Protein AF-A0A183F623-F1 (afdb_monomer)

Foldseek 3Di:
DLVLLQVLLVCLQPPCLVVVCVPDNLVRLLCCLQPVLLVVLLVVVVVDDDPVVNLVVLSVSSSSSSNSLNSNLNLWDDAQAQRLVQLVVQLVVQLVVQVVVCVPPPCSSLCRSLVRSLVVLVVVCVVVVSDDPLRNVLSVQLSVQLSVLVVVVVVDVDDPSNSVSSSNSSNSSSVSVSSVPPTDSDHPVVVVVVVD

Sequence (196 aa):
MVFFANIGILIGIYLLGPIISVFVGRFGAALLAFFGVPFYAYYKVKGGGNDKAIRMELLAYSVLQGVLTGFVIDSIYLSYIPYAIVTPAIIAVSFASVNKAAGGNRKTLLGGTIGAAVGVNFVLGLLTGSLSFVYLLLTITYAGIAFVVMQVMIKNKGKSNIYQNALSCSMIAAKGMFFLMFGSYTPDDQQQEKQK

Secondary structure (DSSP, 8-state):
-HHHHHHHHHHHHHTSHHHHHHHS-HHHHHHIIIIIHHHHHHHHHHH---HHHHHHHHHHHHHHHHHHHHHHHTT-B--S---TTHHHHHHHHHHHHHHHHHTT-HHHHHHHHHHHHHHHHHHHHHHTT---HHHHHHHHHHHHHHHHHHHHHHH----HHHHHHHHHHHHHHHHHHHHHHH-BSS-HHHHHHTT-

InterPro domains:
  IPR008574 Interactor of ZYG-11, nematodes [PF05884] (4-184)

Organism: Heligmosomoides polygyrus (NCBI:txid6339)

Radius of gyration: 17.83 Å; Cα contacts (8 Å, |Δi|>4): 252; chains: 1; bounding box: 36×42×49 Å

Solvent-accessible surface area (backbone atoms only — not comparable to full-atom values): 10249 Å² total; per-residue (Å²): 79,49,59,45,16,53,54,16,20,53,44,9,45,76,70,40,39,78,63,46,54,76,80,41,50,56,70,56,30,42,50,35,30,60,44,48,48,50,53,52,52,49,52,54,64,70,72,58,77,59,66,69,59,52,53,54,51,49,38,52,50,26,22,51,31,14,22,31,39,14,42,55,42,55,72,42,41,59,82,48,66,69,63,78,50,52,47,62,50,41,28,61,62,39,39,66,61,35,47,65,75,26,73,82,40,63,66,51,32,51,51,49,20,44,47,48,22,50,50,52,52,51,51,52,23,60,76,66,73,35,73,41,73,66,18,52,54,50,44,51,47,48,42,49,50,48,50,53,40,51,52,50,49,72,74,38,94,64,67,65,68,59,48,53,47,53,44,28,45,50,48,52,35,50,52,46,49,47,38,74,74,72,30,36,81,60,60,70,75,65,55,59,64,77,74,110

Mean predicted aligned error: 5.69 Å

Structure (mmCIF, N/CA/C/O backbone):
data_AF-A0A183F623-F1
#
_entry.id   AF-A0A183F623-F1
#
loop_
_atom_site.group_PDB
_atom_site.id
_atom_site.type_symbol
_atom_site.label_atom_id
_atom_site.label_alt_id
_atom_site.label_comp_id
_atom_site.label_asym_id
_atom_site.label_entity_id
_atom_site.label_seq_id
_atom_site.pdbx_PDB_ins_code
_atom_site.Cartn_x
_atom_site.Cartn_y
_atom_site.Cartn_z
_atom_site.occupancy
_atom_site.B_iso_or_equiv
_atom_site.auth_seq_id
_atom_site.auth_comp_id
_atom_site.auth_asym_id
_atom_site.auth_atom_id
_atom_site.pdbx_PDB_model_num
ATOM 1 N N . MET A 1 1 ? 2.389 -3.737 7.561 1.00 89.62 1 MET A N 1
ATOM 2 C CA . MET A 1 1 ? 2.053 -4.603 6.408 1.00 89.62 1 MET A CA 1
ATOM 3 C C . MET A 1 1 ? 2.387 -3.917 5.090 1.00 89.62 1 MET A C 1
ATOM 5 O O . MET A 1 1 ? 3.316 -4.376 4.451 1.00 89.62 1 MET A O 1
ATOM 9 N N . VAL A 1 2 ? 1.780 -2.772 4.734 1.00 92.12 2 VAL A N 1
ATOM 10 C CA . VAL A 1 2 ? 2.087 -2.059 3.465 1.00 92.12 2 VAL A CA 1
ATOM 11 C C . VAL A 1 2 ? 3.587 -1.796 3.264 1.00 92.12 2 VAL A C 1
ATOM 13 O O . VAL A 1 2 ? 4.117 -2.029 2.183 1.00 92.12 2 VAL A O 1
ATOM 16 N N . PHE A 1 3 ? 4.288 -1.366 4.318 1.00 92.69 3 PHE A N 1
ATOM 17 C CA . PHE A 1 3 ? 5.745 -1.197 4.302 1.00 92.69 3 PHE A CA 1
ATOM 18 C C . PHE A 1 3 ? 6.496 -2.484 3.931 1.00 92.69 3 PHE A C 1
ATOM 20 O O . PHE A 1 3 ? 7.252 -2.506 2.967 1.00 92.69 3 PHE A O 1
ATOM 27 N N . PHE A 1 4 ? 6.217 -3.577 4.639 1.00 93.00 4 PHE A N 1
ATOM 28 C CA . PHE A 1 4 ? 6.838 -4.881 4.405 1.00 93.00 4 PHE A CA 1
ATOM 29 C C . PHE A 1 4 ? 6.499 -5.463 3.033 1.00 93.00 4 PHE A C 1
ATOM 31 O O . PHE A 1 4 ? 7.351 -6.080 2.406 1.00 93.00 4 PHE A O 1
ATOM 38 N N . ALA A 1 5 ? 5.298 -5.205 2.520 1.00 94.12 5 ALA A N 1
ATOM 39 C CA . ALA A 1 5 ? 4.960 -5.566 1.154 1.00 94.12 5 ALA A CA 1
ATOM 40 C C . ALA A 1 5 ? 5.772 -4.776 0.117 1.00 94.12 5 ALA A C 1
ATOM 42 O O . ALA A 1 5 ? 6.169 -5.340 -0.894 1.00 94.12 5 ALA A O 1
ATOM 43 N N . ASN A 1 6 ? 6.094 -3.502 0.366 1.00 92.25 6 ASN A N 1
ATOM 44 C CA . ASN A 1 6 ? 6.990 -2.756 -0.525 1.00 92.25 6 ASN A CA 1
ATOM 45 C C . ASN A 1 6 ? 8.440 -3.259 -0.446 1.00 92.25 6 ASN A C 1
ATOM 47 O O . ASN A 1 6 ? 9.092 -3.321 -1.482 1.00 92.25 6 ASN A O 1
ATOM 51 N N . ILE A 1 7 ? 8.916 -3.696 0.727 1.00 92.81 7 ILE A N 1
ATOM 52 C CA . ILE A 1 7 ? 10.193 -4.429 0.827 1.00 92.81 7 ILE A CA 1
ATOM 53 C C . ILE A 1 7 ? 10.127 -5.714 -0.005 1.00 92.81 7 ILE A C 1
ATOM 55 O O . ILE A 1 7 ? 11.026 -5.984 -0.794 1.00 92.81 7 ILE A O 1
ATOM 59 N N . GLY A 1 8 ? 9.039 -6.477 0.125 1.00 92.69 8 GLY A N 1
ATOM 60 C CA . GLY A 1 8 ? 8.804 -7.677 -0.672 1.00 92.69 8 GLY A CA 1
ATOM 61 C C . GLY A 1 8 ? 8.870 -7.400 -2.173 1.00 92.69 8 GLY A C 1
ATOM 62 O O . GLY A 1 8 ? 9.537 -8.138 -2.883 1.00 92.69 8 GLY A O 1
ATOM 63 N N . ILE A 1 9 ? 8.262 -6.308 -2.651 1.00 92.25 9 ILE A N 1
ATOM 64 C CA . ILE A 1 9 ? 8.339 -5.897 -4.065 1.00 92.25 9 ILE A CA 1
ATOM 65 C C . ILE A 1 9 ? 9.791 -5.742 -4.514 1.00 92.25 9 ILE A C 1
ATOM 67 O O . ILE A 1 9 ? 10.157 -6.297 -5.544 1.00 92.25 9 ILE A O 1
ATOM 71 N N . LEU A 1 10 ? 10.628 -5.048 -3.739 1.00 91.31 10 LEU A N 1
ATOM 72 C CA . LEU A 1 10 ? 12.044 -4.874 -4.081 1.00 91.31 10 LEU A CA 1
ATOM 73 C C . LEU A 1 10 ? 12.773 -6.223 -4.168 1.00 91.31 10 LEU A C 1
ATOM 75 O O . LEU A 1 10 ? 13.520 -6.462 -5.111 1.00 91.31 10 LEU A O 1
ATOM 79 N N . ILE A 1 11 ? 12.508 -7.133 -3.229 1.00 91.06 11 ILE A N 1
ATOM 80 C CA . ILE A 1 11 ? 13.071 -8.492 -3.255 1.00 91.06 11 ILE A CA 1
ATOM 81 C C . ILE A 1 11 ? 12.582 -9.264 -4.494 1.00 91.06 11 ILE A C 1
ATOM 83 O O . ILE A 1 11 ? 13.366 -9.958 -5.140 1.00 91.06 11 ILE A O 1
ATOM 87 N N . GLY A 1 12 ? 11.302 -9.139 -4.846 1.00 87.56 12 GLY A N 1
ATOM 88 C CA . GLY A 1 12 ? 10.714 -9.783 -6.022 1.00 87.56 12 GLY A CA 1
ATOM 89 C C . GLY A 1 12 ? 11.336 -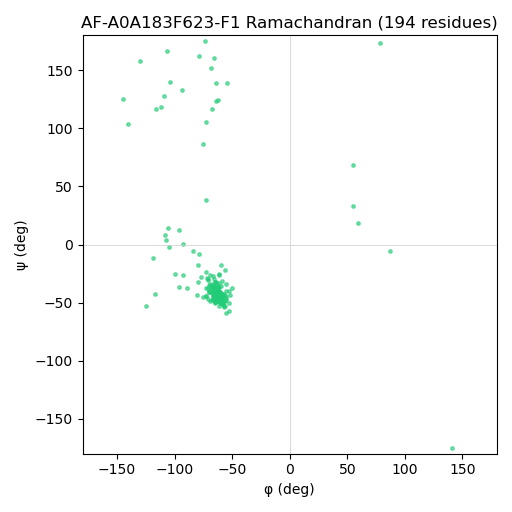9.315 -7.335 1.00 87.56 12 GLY A C 1
ATOM 90 O O . GLY A 1 12 ? 11.624 -10.148 -8.189 1.00 87.56 12 GLY A O 1
ATOM 91 N N . ILE A 1 13 ? 11.589 -8.010 -7.459 1.00 86.62 13 ILE A N 1
ATOM 92 C CA . ILE A 1 13 ? 12.205 -7.403 -8.647 1.00 86.62 13 ILE A CA 1
ATOM 93 C C . ILE A 1 13 ? 13.678 -7.821 -8.777 1.00 86.62 13 ILE A C 1
ATOM 95 O O . ILE A 1 13 ? 14.100 -8.238 -9.849 1.00 86.62 13 ILE A O 1
ATOM 99 N N . TYR A 1 14 ? 14.466 -7.720 -7.700 1.00 84.31 14 TYR A N 1
ATOM 100 C CA . TYR A 1 14 ? 15.931 -7.809 -7.804 1.00 84.31 14 TYR A CA 1
ATOM 101 C C . TYR A 1 14 ? 16.542 -9.168 -7.446 1.00 84.31 14 TYR A C 1
ATOM 103 O O . TYR A 1 14 ? 17.644 -9.464 -7.898 1.00 84.31 14 TYR A O 1
ATOM 111 N N . LEU A 1 15 ? 15.884 -9.983 -6.614 1.00 80.81 15 LEU A N 1
ATOM 112 C CA . LEU A 1 15 ? 16.502 -11.186 -6.032 1.00 80.81 15 LEU A CA 1
ATOM 113 C C . LEU A 1 15 ? 15.823 -12.486 -6.462 1.00 80.81 15 LEU A C 1
ATOM 115 O O . LEU A 1 15 ? 16.501 -13.471 -6.739 1.00 80.81 15 LEU A O 1
ATOM 119 N N . LEU A 1 16 ? 14.489 -12.515 -6.483 1.00 78.94 16 LEU A N 1
ATOM 120 C CA . LEU A 1 16 ? 13.738 -13.770 -6.600 1.00 78.94 16 LEU A CA 1
ATOM 121 C C . LEU A 1 16 ? 13.117 -14.019 -7.978 1.00 78.94 16 LEU A C 1
ATOM 123 O O . LEU A 1 16 ? 12.552 -15.092 -8.182 1.00 78.94 16 LEU A O 1
ATOM 127 N N . GLY A 1 17 ? 13.247 -13.093 -8.931 1.00 72.25 17 GLY A N 1
ATOM 128 C CA . GLY A 1 17 ? 12.649 -13.234 -10.262 1.00 72.25 17 GLY A CA 1
ATOM 129 C C . GLY A 1 17 ? 13.001 -14.546 -10.987 1.00 72.25 17 GLY A C 1
ATOM 130 O O . GLY A 1 17 ? 12.086 -15.269 -11.387 1.00 72.25 17 GLY A O 1
ATOM 131 N N . PRO A 1 18 ? 14.290 -14.934 -11.083 1.00 72.75 18 PRO A N 1
ATOM 132 C CA . PRO A 1 18 ? 14.697 -16.190 -11.722 1.00 72.75 18 PRO A CA 1
ATOM 133 C C . PRO A 1 18 ? 14.252 -17.454 -10.978 1.00 72.75 18 PRO A C 1
ATOM 135 O O . PRO A 1 18 ? 14.093 -18.501 -11.589 1.00 72.75 18 PRO A O 1
ATOM 138 N N . ILE A 1 19 ? 14.073 -17.381 -9.657 1.00 79.19 19 ILE A N 1
ATOM 139 C CA . ILE A 1 19 ? 13.676 -18.540 -8.846 1.00 79.19 19 ILE A CA 1
ATOM 140 C C . ILE A 1 19 ? 12.167 -18.753 -8.958 1.00 79.19 19 ILE A C 1
ATOM 142 O O . ILE A 1 19 ? 11.713 -19.878 -9.138 1.00 79.19 19 ILE A O 1
ATOM 146 N N . ILE A 1 20 ? 11.379 -17.679 -8.884 1.00 78.44 20 ILE A N 1
ATOM 147 C CA . ILE A 1 20 ? 9.915 -17.756 -8.948 1.00 78.44 20 ILE A CA 1
ATOM 148 C C . ILE A 1 20 ? 9.455 -18.218 -10.332 1.00 78.44 20 ILE A C 1
ATOM 150 O O . ILE A 1 20 ? 8.525 -19.021 -10.414 1.00 78.44 20 ILE A O 1
ATOM 154 N N . SER A 1 21 ? 10.127 -17.778 -11.401 1.00 78.94 21 SER A N 1
ATOM 155 C CA . SER A 1 21 ? 9.771 -18.134 -12.780 1.00 78.94 21 SER A CA 1
ATOM 156 C C . SER A 1 21 ? 9.846 -19.636 -13.076 1.00 78.94 21 SER A C 1
ATOM 158 O O . SER A 1 21 ? 9.114 -20.110 -13.942 1.00 78.94 21 SER A O 1
ATOM 160 N N . VAL A 1 22 ? 10.668 -20.390 -12.336 1.00 80.88 22 VAL A N 1
ATOM 161 C CA . VAL A 1 22 ? 10.769 -21.857 -12.448 1.00 80.88 22 VAL A CA 1
ATOM 162 C C . VAL A 1 22 ? 9.510 -22.554 -11.928 1.00 80.88 22 VAL A C 1
ATOM 164 O O . VAL A 1 22 ? 9.113 -23.588 -12.458 1.00 80.88 22 VAL A O 1
ATOM 167 N N . PHE A 1 23 ? 8.869 -21.997 -10.900 1.00 82.25 23 PHE A N 1
ATOM 168 C CA . PHE A 1 23 ? 7.706 -22.613 -10.256 1.00 82.25 23 PHE A CA 1
ATOM 169 C C . PHE A 1 23 ? 6.379 -22.074 -10.786 1.00 82.25 23 PHE A C 1
ATOM 171 O O . PHE A 1 23 ? 5.402 -22.817 -10.872 1.00 82.25 23 PHE A O 1
ATOM 178 N N . VAL A 1 24 ? 6.314 -20.776 -11.097 1.00 84.94 24 VAL A N 1
ATOM 179 C CA . VAL A 1 24 ? 5.073 -20.091 -11.467 1.00 84.94 24 VAL A CA 1
ATOM 180 C C . VAL A 1 24 ? 5.357 -19.026 -12.528 1.00 84.94 24 VAL A C 1
ATOM 182 O O . VAL A 1 24 ? 6.153 -18.114 -12.325 1.00 84.94 24 VAL A O 1
ATOM 185 N N . GLY A 1 25 ? 4.647 -19.092 -13.658 1.00 86.75 25 GLY A N 1
ATOM 186 C CA . GLY A 1 25 ? 4.696 -18.035 -14.672 1.00 86.75 25 GLY A CA 1
ATOM 187 C C . GLY A 1 25 ? 4.108 -16.708 -14.167 1.00 86.75 25 GLY A C 1
ATOM 188 O O . GLY A 1 25 ? 3.306 -16.685 -13.233 1.00 86.75 25 GLY A O 1
ATOM 189 N N . ARG A 1 26 ? 4.440 -15.585 -14.819 1.00 86.44 26 ARG A N 1
ATOM 190 C CA . ARG A 1 26 ? 4.002 -14.233 -14.399 1.00 86.44 26 ARG A CA 1
ATOM 191 C C . ARG A 1 26 ? 2.488 -14.103 -14.209 1.00 86.44 26 ARG A C 1
ATOM 193 O O . ARG A 1 26 ? 2.041 -13.504 -13.237 1.00 86.44 26 ARG A O 1
ATOM 200 N N . PHE A 1 27 ? 1.694 -14.716 -15.088 1.00 87.69 27 PHE A N 1
ATOM 201 C CA . PHE A 1 27 ? 0.235 -14.726 -14.956 1.00 87.69 27 PHE A CA 1
ATOM 202 C C . PHE A 1 27 ? -0.233 -15.446 -13.679 1.00 87.69 27 PHE A C 1
ATOM 204 O O . PHE A 1 27 ? -1.056 -14.919 -12.933 1.00 87.69 27 PHE A O 1
ATOM 211 N N . GLY A 1 28 ? 0.342 -16.614 -13.375 1.00 89.44 28 GLY A N 1
ATOM 212 C CA . GLY A 1 28 ? 0.046 -17.344 -12.141 1.00 89.44 28 GLY A CA 1
ATOM 213 C C . GLY A 1 28 ? 0.476 -16.566 -10.896 1.00 89.44 28 GLY A C 1
ATOM 214 O O . GLY A 1 28 ? -0.276 -16.486 -9.926 1.00 89.44 28 GLY A O 1
ATOM 215 N N . ALA A 1 29 ? 1.643 -15.919 -10.943 1.00 91.19 29 ALA A N 1
ATOM 216 C CA . ALA A 1 29 ? 2.123 -15.071 -9.859 1.00 91.19 29 ALA A CA 1
ATOM 217 C C . ALA A 1 29 ? 1.200 -13.866 -9.624 1.00 91.19 29 ALA A C 1
ATOM 219 O O . ALA A 1 29 ? 0.930 -13.536 -8.471 1.00 91.19 29 ALA A O 1
ATOM 220 N N . ALA A 1 30 ? 0.648 -13.263 -10.682 1.00 92.12 30 ALA A N 1
ATOM 221 C CA . ALA A 1 30 ? -0.332 -12.183 -10.572 1.00 92.12 30 ALA A CA 1
ATOM 222 C C . ALA A 1 30 ? -1.632 -12.652 -9.901 1.00 92.12 30 ALA A C 1
ATOM 224 O O . ALA A 1 30 ? -2.115 -12.000 -8.973 1.00 92.12 30 ALA A O 1
ATOM 225 N N . LEU A 1 31 ? -2.167 -13.815 -10.294 1.00 93.06 31 LEU A N 1
ATOM 226 C CA . LEU A 1 31 ? -3.352 -14.389 -9.644 1.00 93.06 31 LEU A CA 1
ATOM 227 C C . LEU A 1 31 ? -3.100 -14.691 -8.162 1.00 93.06 31 LEU A C 1
ATOM 229 O O . LEU A 1 31 ? -3.935 -14.381 -7.308 1.00 93.06 31 LEU A O 1
ATOM 233 N N . LEU A 1 32 ? -1.934 -15.250 -7.833 1.00 93.62 32 LEU A N 1
ATOM 234 C CA . LEU A 1 32 ? -1.548 -15.500 -6.446 1.00 93.62 32 LEU A CA 1
ATOM 235 C C . LEU A 1 32 ? -1.366 -14.194 -5.661 1.00 93.62 32 LEU A C 1
ATOM 237 O O . LEU A 1 32 ? -1.845 -14.100 -4.534 1.00 93.62 32 LEU A O 1
ATOM 241 N N . ALA A 1 33 ? -0.734 -13.175 -6.239 1.00 93.38 33 ALA A N 1
ATOM 242 C CA . ALA A 1 33 ? -0.493 -11.896 -5.576 1.00 93.38 33 ALA A CA 1
ATOM 243 C C . ALA A 1 33 ? -1.786 -11.110 -5.314 1.00 93.38 33 ALA A C 1
ATOM 245 O O . ALA A 1 33 ? -1.937 -10.495 -4.256 1.00 93.38 33 ALA A O 1
ATOM 246 N N . PHE A 1 34 ? -2.720 -11.102 -6.267 1.00 93.44 34 PHE A N 1
ATOM 247 C CA . PHE A 1 34 ? -3.916 -10.258 -6.189 1.00 93.44 34 PHE A CA 1
ATOM 248 C C . PHE A 1 34 ? -5.111 -10.962 -5.553 1.00 93.44 34 PHE A C 1
ATOM 250 O O . PH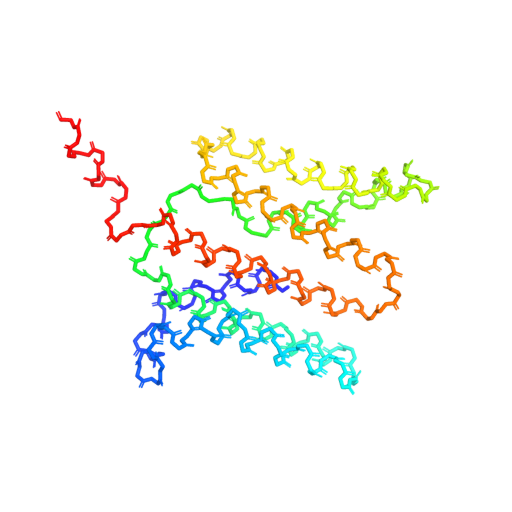E A 1 34 ? -5.947 -10.296 -4.944 1.00 93.44 34 PHE A O 1
ATOM 257 N N . PHE A 1 35 ? -5.169 -12.294 -5.626 1.00 93.88 35 PHE A N 1
ATOM 258 C CA . PHE A 1 35 ? -6.278 -13.072 -5.076 1.00 93.88 35 PHE A CA 1
ATOM 259 C C . PHE A 1 35 ? -5.801 -14.136 -4.088 1.00 93.88 35 PHE A C 1
ATOM 261 O O . PHE A 1 35 ? -6.260 -14.142 -2.947 1.00 93.88 35 PHE A O 1
ATOM 268 N N . GLY A 1 36 ? -4.851 -14.992 -4.471 1.00 93.31 36 GLY A N 1
ATOM 269 C CA . GLY A 1 36 ? -4.432 -16.140 -3.654 1.00 93.31 36 GLY A CA 1
ATOM 270 C C . GLY A 1 36 ? -3.982 -15.770 -2.234 1.00 93.31 36 GLY A C 1
ATOM 271 O O . GLY A 1 36 ? -4.581 -16.217 -1.254 1.00 93.31 36 GLY A O 1
ATOM 272 N N . VAL A 1 37 ? -2.961 -14.919 -2.114 1.00 93.75 37 VAL A N 1
ATOM 273 C CA . VAL A 1 37 ? -2.409 -14.479 -0.824 1.00 93.75 37 VAL A CA 1
ATOM 274 C C . VAL A 1 37 ? -3.439 -13.684 -0.010 1.00 93.75 37 VAL A C 1
ATOM 276 O O . VAL A 1 37 ? -3.636 -14.028 1.158 1.00 93.75 37 VAL A O 1
ATOM 279 N N . PRO A 1 38 ? -4.159 -12.690 -0.575 1.00 92.50 38 PRO A N 1
ATOM 280 C CA . PRO A 1 38 ? -5.209 -11.982 0.160 1.00 92.50 38 PRO A CA 1
ATOM 281 C C . PRO A 1 38 ? -6.314 -12.893 0.716 1.00 92.50 38 PRO A C 1
ATOM 283 O O . PRO A 1 38 ? -6.685 -12.749 1.886 1.00 92.50 38 PRO A O 1
ATOM 286 N N . PHE A 1 39 ? -6.815 -13.849 -0.077 1.00 92.50 39 PHE A N 1
ATOM 287 C CA . PHE A 1 39 ? -7.843 -14.794 0.374 1.00 92.50 39 PHE A CA 1
ATOM 288 C C . PHE A 1 39 ? -7.313 -15.723 1.464 1.00 92.50 39 PHE A C 1
ATOM 290 O O . PHE A 1 39 ? -7.962 -15.888 2.500 1.00 92.50 39 PHE A O 1
ATOM 297 N N . TYR A 1 40 ? -6.124 -16.292 1.273 1.00 91.81 40 TYR A N 1
ATOM 298 C CA . TYR A 1 40 ? -5.525 -17.189 2.255 1.00 91.81 40 TYR A CA 1
ATOM 299 C C . TYR A 1 40 ? -5.265 -16.483 3.595 1.00 91.81 40 TYR A C 1
ATOM 301 O O . TYR A 1 40 ? -5.654 -16.986 4.654 1.00 91.81 40 TYR A O 1
ATOM 309 N N . ALA A 1 41 ? -4.716 -15.266 3.549 1.00 90.75 41 ALA A N 1
ATOM 310 C CA . ALA A 1 41 ? -4.518 -14.427 4.727 1.00 90.75 41 ALA A CA 1
ATOM 311 C C . ALA A 1 41 ? -5.849 -14.124 5.440 1.00 90.75 41 ALA A C 1
ATOM 313 O O . ALA A 1 41 ? -5.927 -14.208 6.666 1.00 90.75 41 ALA A O 1
ATOM 314 N N . TYR A 1 42 ? -6.926 -13.839 4.699 1.00 90.31 42 TYR A N 1
ATOM 315 C CA . TYR A 1 42 ? -8.251 -13.620 5.286 1.00 90.31 42 TYR A CA 1
ATOM 316 C C . TYR A 1 42 ? -8.770 -14.848 6.052 1.00 90.31 42 TYR A C 1
ATOM 318 O O . TYR A 1 42 ? -9.211 -14.711 7.199 1.00 90.31 42 TYR A O 1
ATOM 326 N N . TYR A 1 43 ? -8.688 -16.046 5.462 1.00 88.62 43 TYR A N 1
ATOM 327 C CA . TYR A 1 43 ? -9.133 -17.278 6.122 1.00 88.62 43 TYR A CA 1
ATOM 328 C C . TYR A 1 43 ? -8.359 -17.555 7.412 1.00 88.62 43 TYR A C 1
ATOM 330 O O . TYR A 1 43 ? -8.971 -17.905 8.425 1.00 88.62 43 TYR A O 1
ATOM 338 N N . LYS A 1 44 ? -7.041 -17.321 7.418 1.00 86.69 44 LYS A N 1
ATOM 339 C CA . LYS A 1 44 ? -6.207 -17.472 8.619 1.00 86.69 44 LYS A CA 1
ATOM 340 C C . LYS A 1 44 ? -6.626 -16.535 9.747 1.00 86.69 44 LYS A C 1
ATOM 342 O O . LYS A 1 44 ? -6.820 -16.980 10.876 1.00 86.69 44 LYS A O 1
ATOM 347 N N . VAL A 1 45 ? -6.865 -15.257 9.454 1.00 85.06 45 VAL A N 1
ATOM 348 C CA . VAL A 1 45 ? -7.307 -14.295 10.482 1.00 85.06 45 VAL A CA 1
ATOM 349 C C . VAL A 1 45 ? -8.709 -14.624 11.006 1.00 85.06 45 VAL A C 1
ATOM 351 O O . VAL A 1 45 ? -8.996 -14.444 12.199 1.00 85.06 45 VAL A O 1
ATOM 354 N N . LYS A 1 46 ? -9.592 -15.113 10.127 1.00 83.44 46 LYS A N 1
ATOM 355 C CA . LYS A 1 46 ? -10.955 -15.514 10.491 1.00 83.44 46 LYS A CA 1
ATOM 356 C C . LYS A 1 46 ? -10.964 -16.727 11.424 1.00 83.44 46 LYS A C 1
ATOM 358 O O . LYS A 1 46 ? -11.743 -16.720 12.374 1.00 83.44 46 LYS A O 1
ATOM 363 N N . GLY A 1 47 ? -10.071 -17.696 11.205 1.00 79.06 47 GLY A N 1
ATOM 364 C CA . GLY A 1 47 ? -9.932 -18.909 12.024 1.00 79.06 47 GLY A CA 1
ATOM 365 C C . GLY A 1 47 ? -9.606 -18.658 13.502 1.00 79.06 47 GLY A C 1
ATOM 366 O O . GLY A 1 47 ? -9.851 -19.520 14.337 1.00 79.06 47 GLY A O 1
ATOM 367 N N . GLY A 1 48 ? -9.137 -17.456 13.851 1.00 73.44 48 GLY A N 1
ATOM 368 C CA . GLY A 1 48 ? -8.795 -17.112 15.230 1.00 73.44 48 GLY A CA 1
ATOM 369 C C . GLY A 1 48 ? -7.446 -17.681 15.670 1.00 73.44 48 GLY A C 1
ATOM 370 O O . GLY A 1 48 ? -6.774 -18.379 14.923 1.00 73.44 48 GLY A O 1
ATOM 371 N N . GLY A 1 49 ? -7.006 -17.289 16.866 1.00 80.06 49 GLY A N 1
ATOM 372 C CA . GLY A 1 49 ? -5.677 -17.616 17.379 1.00 80.06 49 GLY A CA 1
ATOM 373 C C . GLY A 1 49 ? -5.049 -16.460 18.152 1.00 80.06 49 GLY A C 1
ATOM 374 O O . GLY A 1 49 ? -5.679 -15.424 18.378 1.00 80.06 49 GLY A O 1
ATOM 375 N N . ASN A 1 50 ? -3.793 -16.652 18.553 1.00 85.31 50 ASN A N 1
ATOM 376 C CA . ASN A 1 50 ? -3.012 -15.643 19.258 1.00 85.31 50 ASN A CA 1
ATOM 377 C C . ASN A 1 50 ? -2.781 -14.416 18.356 1.00 85.31 50 ASN A C 1
ATOM 379 O O . ASN A 1 50 ? -2.202 -14.532 17.277 1.00 85.31 50 ASN A O 1
ATOM 383 N N . ASP A 1 51 ? -3.194 -13.235 18.818 1.00 84.62 51 ASP A N 1
ATOM 384 C CA . ASP A 1 51 ? -3.097 -11.974 18.075 1.00 84.62 51 ASP A CA 1
ATOM 385 C C . ASP A 1 51 ? -1.663 -11.665 17.617 1.00 84.62 51 ASP A C 1
ATOM 387 O O . ASP A 1 51 ? -1.452 -11.255 16.476 1.00 84.62 51 ASP A O 1
ATOM 391 N N . LYS A 1 52 ? -0.660 -11.937 18.465 1.00 87.00 52 LYS A N 1
ATOM 392 C CA . LYS A 1 52 ? 0.754 -11.737 18.104 1.00 87.00 52 LYS A CA 1
ATOM 393 C C . LYS A 1 52 ? 1.176 -12.649 16.953 1.00 87.00 52 LYS A C 1
ATOM 395 O O . LYS A 1 52 ? 1.807 -12.181 16.010 1.00 87.00 52 LYS A O 1
ATOM 400 N N . ALA A 1 53 ? 0.797 -13.926 17.018 1.00 88.31 53 ALA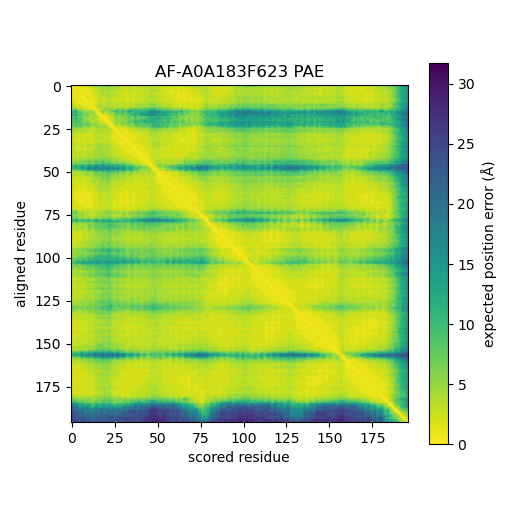 A N 1
ATOM 401 C CA . ALA A 1 53 ? 1.115 -14.900 15.978 1.00 88.31 53 ALA A CA 1
ATOM 402 C C . ALA A 1 53 ? 0.446 -14.519 14.651 1.00 88.31 53 ALA A C 1
ATOM 404 O O . ALA A 1 53 ? 1.122 -14.439 13.630 1.00 88.31 53 ALA A O 1
ATOM 405 N N . ILE A 1 54 ? -0.841 -14.156 14.689 1.00 89.31 54 ILE A N 1
ATOM 406 C CA . ILE A 1 54 ? -1.592 -13.710 13.508 1.00 89.31 54 ILE A CA 1
ATOM 407 C C . ILE A 1 54 ? -0.933 -12.485 12.867 1.00 89.31 54 ILE A C 1
ATOM 409 O O . ILE A 1 54 ? -0.795 -12.427 11.649 1.00 89.31 54 ILE A O 1
ATOM 413 N N . ARG A 1 55 ? -0.505 -11.494 13.658 1.00 88.19 55 ARG A N 1
ATOM 414 C CA . ARG A 1 55 ? 0.153 -10.294 13.118 1.00 88.19 55 ARG A CA 1
ATOM 415 C C . ARG A 1 55 ? 1.485 -10.610 12.447 1.00 88.19 55 ARG A C 1
ATOM 417 O O . ARG A 1 55 ? 1.756 -10.041 11.394 1.00 88.19 55 ARG A O 1
ATOM 424 N N . MET A 1 56 ? 2.287 -11.502 13.030 1.00 90.81 56 MET A N 1
ATOM 425 C CA . MET A 1 56 ? 3.552 -11.940 12.429 1.00 90.81 56 MET A CA 1
ATOM 426 C C . MET A 1 56 ? 3.324 -12.730 11.138 1.00 90.81 56 MET A C 1
ATOM 428 O O . MET A 1 56 ? 4.025 -12.515 10.153 1.00 90.81 56 MET A O 1
ATOM 432 N N . GLU A 1 57 ? 2.303 -13.583 11.106 1.00 90.69 57 GLU A N 1
ATOM 433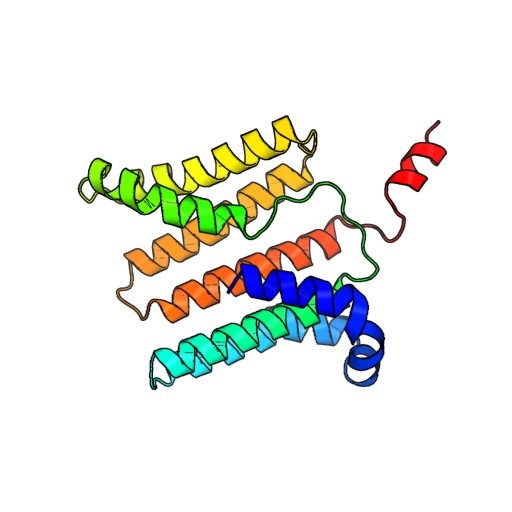 C CA . GLU A 1 57 ? 1.942 -14.361 9.920 1.00 90.69 57 GLU A CA 1
ATOM 434 C C . GLU A 1 57 ? 1.432 -13.456 8.786 1.00 90.69 57 GLU A C 1
ATOM 436 O O . GLU A 1 57 ? 1.896 -13.544 7.652 1.00 90.69 57 GLU A O 1
ATOM 441 N N . LEU A 1 58 ? 0.553 -12.498 9.098 1.00 92.56 58 LEU A N 1
ATOM 442 C CA . LEU A 1 58 ? 0.106 -11.477 8.146 1.00 92.56 58 LEU A CA 1
ATOM 443 C C . LEU A 1 58 ? 1.259 -10.602 7.639 1.00 92.56 58 LEU A C 1
ATOM 445 O O . LEU A 1 58 ? 1.243 -10.163 6.489 1.00 92.56 58 LEU A O 1
ATOM 449 N N . LEU A 1 59 ? 2.266 -10.342 8.478 1.00 93.06 59 LEU A N 1
ATOM 450 C CA . LEU A 1 59 ? 3.487 -9.664 8.056 1.00 93.06 59 LEU A CA 1
ATOM 451 C C . LEU A 1 59 ? 4.204 -10.479 6.974 1.00 93.06 59 LEU A C 1
ATOM 453 O O . LEU A 1 59 ? 4.519 -9.929 5.919 1.00 93.06 59 LEU A O 1
ATOM 457 N N . ALA A 1 60 ? 4.393 -11.780 7.205 1.00 93.81 60 ALA A N 1
ATOM 458 C CA . ALA A 1 60 ? 5.009 -12.685 6.241 1.00 93.81 60 ALA A CA 1
ATOM 459 C C . ALA A 1 60 ? 4.199 -12.761 4.937 1.00 93.81 60 ALA A C 1
ATOM 461 O O . ALA A 1 60 ? 4.774 -12.623 3.858 1.00 93.81 60 ALA A O 1
ATOM 462 N N . TYR A 1 61 ? 2.867 -12.859 5.012 1.00 94.56 61 TYR A N 1
ATOM 463 C CA . TYR A 1 61 ? 2.008 -12.810 3.823 1.00 94.56 61 TYR A CA 1
ATOM 464 C C . TYR A 1 61 ? 2.103 -11.479 3.082 1.00 94.56 61 TYR A C 1
ATOM 466 O O . TYR A 1 61 ? 2.107 -11.475 1.856 1.00 94.56 61 TYR A O 1
ATOM 474 N N . SER A 1 62 ? 2.243 -10.354 3.789 1.00 94.88 62 SER A N 1
ATOM 475 C CA . SER A 1 62 ? 2.443 -9.061 3.132 1.00 94.88 62 SER A CA 1
ATOM 476 C C . SER A 1 62 ? 3.770 -9.005 2.368 1.00 94.88 62 SER A C 1
ATOM 478 O O . SER A 1 62 ? 3.787 -8.525 1.237 1.00 94.88 62 SER A O 1
ATOM 480 N N . VAL A 1 63 ? 4.854 -9.564 2.924 1.00 95.75 63 VAL A N 1
ATOM 481 C CA . VAL A 1 63 ? 6.136 -9.700 2.211 1.00 95.75 63 VAL A CA 1
ATOM 482 C C . VAL A 1 63 ? 5.970 -10.608 0.998 1.00 95.75 63 VAL A C 1
ATOM 484 O O . VAL A 1 63 ? 6.356 -10.210 -0.095 1.00 95.75 63 VAL A O 1
ATOM 487 N N . LEU A 1 64 ? 5.348 -11.780 1.159 1.00 95.06 64 LEU A N 1
ATOM 488 C CA . LEU A 1 64 ? 5.118 -12.736 0.072 1.00 95.06 64 LEU A CA 1
ATOM 489 C C . LEU A 1 64 ? 4.298 -12.120 -1.069 1.00 95.06 64 LEU A C 1
ATOM 491 O O . LEU A 1 64 ? 4.677 -12.229 -2.232 1.00 95.06 64 LEU A O 1
ATOM 495 N N . GLN A 1 65 ? 3.202 -11.433 -0.742 1.00 95.75 65 GLN A N 1
ATOM 496 C CA . GLN A 1 65 ? 2.393 -10.710 -1.721 1.00 95.75 65 GLN A CA 1
ATOM 497 C C . GLN A 1 65 ? 3.231 -9.658 -2.452 1.00 95.75 65 GLN A C 1
ATOM 499 O O . GLN A 1 65 ? 3.125 -9.511 -3.670 1.00 95.75 65 GLN A O 1
ATOM 504 N N . GLY A 1 66 ? 4.072 -8.944 -1.703 1.00 95.31 66 GLY A N 1
ATOM 505 C CA . GLY A 1 66 ? 5.028 -7.994 -2.243 1.00 95.31 66 GLY A CA 1
ATOM 506 C C . GLY A 1 66 ? 5.984 -8.643 -3.235 1.00 95.31 66 GLY A C 1
ATOM 507 O O . GLY A 1 66 ? 6.080 -8.175 -4.359 1.00 95.31 66 GLY A O 1
ATOM 508 N N . VAL A 1 67 ? 6.629 -9.746 -2.852 1.00 95.31 67 VAL A N 1
ATOM 509 C CA . VAL A 1 67 ? 7.567 -10.508 -3.693 1.00 95.31 67 VAL A CA 1
ATOM 510 C C . VAL A 1 67 ? 6.910 -10.952 -4.994 1.00 95.31 67 VAL A C 1
ATOM 512 O O . VAL A 1 67 ? 7.452 -10.700 -6.067 1.00 95.31 67 VAL A O 1
ATOM 515 N N . LEU A 1 68 ? 5.718 -11.547 -4.919 1.00 94.81 68 LEU A N 1
ATOM 516 C CA . LEU A 1 68 ? 4.981 -11.973 -6.110 1.00 94.81 68 LEU A CA 1
ATOM 517 C C . LEU A 1 68 ? 4.604 -10.782 -6.996 1.00 94.81 68 LEU A C 1
ATOM 519 O O . LEU A 1 68 ? 4.766 -10.846 -8.208 1.00 94.81 68 LEU A O 1
ATOM 523 N N . THR A 1 69 ? 4.155 -9.676 -6.398 1.00 94.94 69 THR A N 1
ATOM 524 C CA . THR A 1 69 ? 3.839 -8.449 -7.147 1.00 94.94 69 THR A CA 1
ATOM 525 C C . THR A 1 69 ? 5.089 -7.870 -7.805 1.00 94.94 69 THR A C 1
ATOM 527 O O . THR A 1 69 ? 5.023 -7.454 -8.953 1.00 94.94 69 THR A O 1
ATOM 530 N N . GLY A 1 70 ? 6.226 -7.875 -7.105 1.00 92.00 70 GLY A N 1
ATOM 531 C CA . GLY A 1 70 ? 7.518 -7.429 -7.620 1.00 92.00 70 GLY A CA 1
ATOM 532 C C . GLY A 1 70 ? 7.977 -8.250 -8.816 1.00 92.00 70 GLY A C 1
ATOM 533 O O . GLY A 1 70 ? 8.343 -7.676 -9.829 1.00 92.00 70 GLY A O 1
ATOM 534 N N . PHE A 1 71 ? 7.860 -9.576 -8.740 1.00 92.56 71 PHE A N 1
ATOM 535 C CA . PHE A 1 71 ? 8.141 -10.462 -9.871 1.00 92.56 71 PHE A CA 1
ATOM 536 C C . PHE A 1 71 ? 7.223 -10.203 -11.078 1.00 92.56 71 PHE A C 1
ATOM 538 O O . PHE A 1 71 ? 7.656 -10.293 -12.221 1.00 92.56 71 PHE A O 1
ATOM 545 N N . VAL A 1 72 ? 5.950 -9.866 -10.845 1.00 91.69 72 VAL A N 1
ATOM 546 C CA . VAL A 1 72 ? 4.995 -9.567 -11.928 1.00 91.69 72 VAL A CA 1
ATOM 547 C C . VAL A 1 72 ? 5.359 -8.285 -12.679 1.00 91.69 72 VAL A C 1
ATOM 549 O O . VAL A 1 72 ? 5.113 -8.204 -13.882 1.00 91.69 72 VAL A O 1
ATOM 552 N N . ILE A 1 73 ? 5.926 -7.295 -11.985 1.00 91.56 73 ILE A N 1
ATOM 553 C CA . ILE A 1 73 ? 6.206 -5.958 -12.530 1.00 91.56 73 ILE A CA 1
ATOM 554 C C . ILE A 1 73 ? 7.700 -5.696 -12.771 1.00 91.56 73 ILE A C 1
ATOM 556 O O . ILE A 1 73 ? 8.068 -4.567 -13.073 1.00 91.56 73 ILE A O 1
ATOM 560 N N . ASP A 1 74 ? 8.557 -6.710 -12.636 1.00 88.31 74 ASP A N 1
ATOM 561 C CA . ASP A 1 74 ? 10.022 -6.590 -12.689 1.00 88.31 74 ASP A CA 1
ATOM 562 C C . ASP A 1 74 ? 10.550 -5.926 -13.971 1.00 88.31 74 ASP 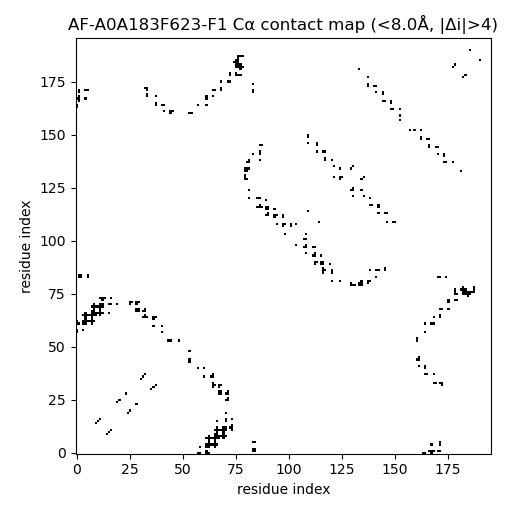A C 1
ATOM 564 O O . ASP A 1 74 ? 11.528 -5.184 -13.932 1.00 88.31 74 ASP A O 1
ATOM 568 N N . SER A 1 75 ? 9.878 -6.156 -15.097 1.00 82.12 75 SER A N 1
ATOM 569 C CA . SER A 1 75 ? 10.226 -5.628 -16.414 1.00 82.12 75 SER A CA 1
ATOM 570 C C . SER A 1 75 ? 9.298 -4.501 -16.868 1.00 82.12 75 SER A C 1
ATOM 572 O O . SER A 1 75 ? 9.224 -4.228 -18.063 1.00 82.12 75 SER A O 1
ATOM 574 N N . ILE A 1 76 ? 8.510 -3.930 -15.957 1.00 85.75 76 ILE A N 1
ATOM 575 C CA . ILE A 1 76 ? 7.528 -2.894 -16.262 1.00 85.75 76 ILE A CA 1
ATOM 576 C C . ILE A 1 76 ? 7.943 -1.616 -15.545 1.00 85.75 76 ILE A C 1
ATOM 578 O O . ILE A 1 76 ? 7.963 -1.542 -14.317 1.00 85.75 76 ILE A O 1
ATOM 582 N N . TYR A 1 77 ? 8.243 -0.591 -16.327 1.00 84.38 77 TYR A N 1
ATOM 583 C CA . TYR A 1 77 ? 8.607 0.726 -15.841 1.00 84.38 77 TYR A CA 1
ATOM 584 C C . TYR A 1 77 ? 7.366 1.602 -15.766 1.00 84.38 77 TYR A C 1
ATOM 586 O O . TYR A 1 77 ? 6.566 1.655 -16.698 1.00 84.38 77 TYR A O 1
ATOM 594 N N . LEU A 1 78 ? 7.203 2.284 -14.638 1.00 84.44 78 LEU A N 1
ATOM 595 C CA . LEU A 1 78 ? 6.171 3.290 -14.461 1.00 84.44 78 LEU A CA 1
ATOM 596 C C . LEU A 1 78 ? 6.764 4.448 -13.668 1.00 84.44 78 LEU A C 1
ATOM 598 O O . LEU A 1 78 ? 6.962 4.336 -12.452 1.00 84.44 78 LEU A O 1
ATOM 602 N N . SER A 1 79 ? 7.073 5.544 -14.357 1.00 76.94 79 SER A N 1
ATOM 603 C CA . SER A 1 79 ? 7.606 6.730 -13.697 1.00 76.94 79 SER A CA 1
ATOM 604 C C . SER A 1 79 ? 6.580 7.412 -12.802 1.00 76.94 79 SER A C 1
ATOM 606 O O . SER A 1 79 ? 5.371 7.378 -13.038 1.00 76.94 79 SER A O 1
ATOM 608 N N . TYR A 1 80 ? 7.107 8.080 -11.774 1.00 79.19 80 TYR A N 1
ATOM 609 C CA . TYR A 1 80 ? 6.369 9.003 -10.916 1.00 79.19 80 TYR A CA 1
ATOM 610 C C . TYR A 1 80 ? 5.122 8.375 -10.275 1.00 79.19 80 TYR A C 1
ATOM 612 O O . TYR A 1 80 ? 3.983 8.746 -10.559 1.00 79.19 80 TYR A O 1
ATOM 620 N N . ILE A 1 81 ? 5.345 7.427 -9.363 1.00 86.44 81 ILE A N 1
ATOM 621 C CA . ILE A 1 81 ? 4.288 6.796 -8.563 1.00 86.44 81 ILE A CA 1
ATOM 622 C C . ILE A 1 81 ? 4.282 7.327 -7.119 1.00 86.44 81 ILE A C 1
ATOM 624 O O . ILE A 1 81 ? 5.346 7.471 -6.513 1.00 86.44 81 ILE A O 1
ATOM 628 N N . PRO A 1 82 ? 3.109 7.569 -6.505 1.00 86.12 82 PRO A N 1
ATOM 629 C CA . PRO A 1 82 ? 3.029 7.840 -5.076 1.00 86.12 82 PRO A CA 1
ATOM 630 C C . PRO A 1 82 ? 3.479 6.617 -4.271 1.00 86.12 82 PRO A C 1
ATOM 632 O O . PRO A 1 82 ? 3.124 5.468 -4.562 1.00 86.12 82 PRO A O 1
ATOM 635 N N . TYR A 1 83 ? 4.231 6.861 -3.200 1.00 84.56 83 TYR A N 1
ATOM 636 C CA . TYR A 1 83 ? 4.659 5.804 -2.294 1.00 84.56 83 TYR A CA 1
ATOM 637 C C . TYR A 1 83 ? 3.452 5.229 -1.547 1.00 84.56 83 TYR A C 1
ATOM 639 O O . TYR A 1 83 ? 2.840 5.900 -0.717 1.00 84.56 83 TYR A O 1
ATOM 647 N N . ALA A 1 84 ? 3.154 3.946 -1.768 1.00 85.38 84 ALA A N 1
ATOM 648 C CA . ALA A 1 84 ? 2.005 3.265 -1.159 1.00 85.38 84 ALA A CA 1
ATOM 649 C C . ALA A 1 84 ? 1.985 3.325 0.384 1.00 85.38 84 ALA A C 1
ATOM 651 O O . ALA A 1 84 ? 0.932 3.179 0.995 1.00 85.38 84 ALA A O 1
ATOM 652 N N . ILE A 1 85 ? 3.139 3.550 1.023 1.00 89.69 85 ILE A N 1
ATOM 653 C CA . ILE A 1 85 ? 3.287 3.652 2.483 1.00 89.69 85 ILE A CA 1
ATOM 654 C C . ILE A 1 85 ? 2.814 5.012 3.020 1.00 89.69 85 ILE A C 1
ATOM 656 O O . ILE A 1 85 ? 2.367 5.085 4.165 1.00 89.69 85 ILE A O 1
ATOM 660 N N . VAL A 1 86 ? 2.879 6.077 2.216 1.00 90.94 86 VAL A N 1
ATOM 661 C CA . VAL A 1 86 ? 2.587 7.447 2.668 1.00 90.94 86 VAL A CA 1
ATOM 662 C C . VAL A 1 86 ? 1.124 7.582 3.069 1.00 90.94 86 VAL A C 1
ATOM 664 O O . VAL A 1 86 ? 0.836 8.010 4.182 1.00 90.94 86 VAL A O 1
ATOM 667 N N . THR A 1 87 ? 0.190 7.145 2.224 1.00 92.69 87 THR A N 1
ATOM 668 C CA . THR A 1 87 ? -1.253 7.230 2.505 1.00 92.69 87 THR A CA 1
ATOM 669 C C . THR A 1 87 ? -1.648 6.620 3.860 1.00 92.69 87 THR A C 1
ATOM 671 O O . THR A 1 87 ? -2.199 7.346 4.688 1.00 92.69 87 THR A O 1
ATOM 674 N N . PRO A 1 88 ? -1.362 5.337 4.165 1.00 92.75 88 PRO A N 1
ATOM 675 C CA . PRO A 1 88 ? -1.720 4.760 5.459 1.00 92.75 88 PRO A CA 1
ATOM 676 C C . PRO A 1 88 ? -0.956 5.391 6.634 1.00 92.75 88 PRO A C 1
ATOM 678 O O . PRO A 1 88 ? -1.514 5.466 7.727 1.00 92.75 88 PRO A O 1
ATOM 681 N N . ALA A 1 89 ? 0.275 5.876 6.434 1.00 93.50 89 ALA A N 1
ATOM 682 C CA . ALA A 1 89 ? 1.026 6.572 7.480 1.00 93.50 89 ALA A CA 1
ATOM 683 C C . ALA A 1 89 ? 0.381 7.919 7.846 1.00 93.50 89 ALA A C 1
ATOM 685 O O . ALA A 1 89 ? 0.135 8.186 9.023 1.00 93.50 89 ALA A O 1
ATOM 686 N N . ILE A 1 90 ? 0.031 8.735 6.848 1.00 94.88 90 ILE A N 1
ATOM 687 C CA . ILE A 1 90 ? -0.639 10.022 7.067 1.00 94.88 90 ILE A CA 1
ATOM 688 C C . ILE A 1 90 ? -2.026 9.820 7.670 1.00 94.88 90 ILE A C 1
ATOM 690 O O . ILE A 1 90 ? -2.396 10.550 8.588 1.00 94.88 90 ILE A O 1
ATOM 694 N N . ILE A 1 91 ? -2.776 8.805 7.231 1.00 93.94 91 ILE A N 1
ATOM 695 C CA . ILE A 1 91 ? -4.055 8.448 7.858 1.00 93.94 91 ILE A CA 1
ATOM 696 C C . ILE A 1 91 ? -3.847 8.117 9.334 1.00 93.94 91 ILE A C 1
ATOM 698 O O . ILE A 1 91 ? -4.550 8.669 10.171 1.00 93.94 91 ILE A O 1
ATOM 702 N N . ALA A 1 92 ? -2.872 7.272 9.676 1.00 92.00 92 ALA A N 1
ATOM 703 C CA . ALA A 1 92 ? -2.618 6.896 11.066 1.00 92.00 92 ALA A CA 1
ATOM 704 C C . ALA A 1 92 ? -2.273 8.107 11.953 1.00 92.00 92 ALA A C 1
ATOM 706 O O . ALA A 1 92 ? -2.811 8.229 13.054 1.00 92.00 92 ALA A O 1
ATOM 707 N N . VAL A 1 93 ? -1.425 9.019 11.468 1.00 93.19 93 VAL A N 1
ATOM 708 C CA . VAL A 1 93 ? -1.012 10.220 12.217 1.00 93.19 93 VAL A CA 1
ATOM 709 C C . VAL A 1 93 ? -2.158 11.229 12.333 1.00 93.19 93 VAL A C 1
ATOM 711 O O . VAL A 1 93 ? -2.448 11.721 13.423 1.00 93.19 93 VAL A O 1
ATOM 714 N N . SER A 1 94 ? -2.847 11.517 11.227 1.00 93.62 94 SER A N 1
ATOM 715 C CA . SER A 1 94 ? -3.957 12.479 11.203 1.00 93.62 94 SER A CA 1
ATOM 716 C C . SER A 1 94 ? -5.194 11.979 11.948 1.00 93.62 94 SER A C 1
ATOM 718 O O . SER A 1 94 ? -5.962 12.784 12.468 1.00 93.62 94 SER A O 1
ATOM 720 N N . PHE A 1 95 ? -5.390 10.663 12.068 1.00 91.56 95 PHE A N 1
ATOM 721 C CA . PHE A 1 95 ? -6.546 10.102 12.765 1.00 91.56 95 PHE A CA 1
ATOM 722 C C . PHE A 1 95 ? -6.642 10.589 14.209 1.00 91.56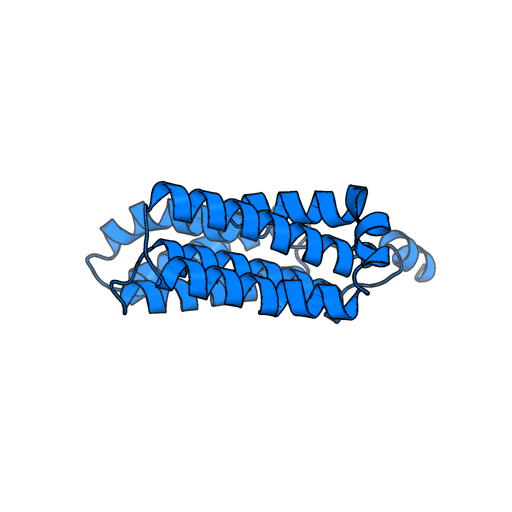 95 PHE A C 1
ATOM 724 O O . PHE A 1 95 ? -7.725 10.956 14.656 1.00 91.56 95 PHE A O 1
ATOM 731 N N . ALA A 1 96 ? -5.525 10.643 14.937 1.00 88.62 96 ALA A N 1
ATOM 732 C CA . ALA A 1 96 ? -5.528 11.043 16.341 1.00 88.62 96 ALA A CA 1
ATOM 733 C C . ALA A 1 96 ? -5.973 12.503 16.543 1.00 88.62 96 ALA A C 1
ATOM 735 O O . ALA A 1 96 ? -6.745 12.789 17.463 1.00 88.62 96 ALA A O 1
ATOM 736 N N . SER A 1 97 ? -5.515 13.423 15.689 1.00 90.38 97 SER A N 1
ATOM 737 C CA . SER A 1 97 ? -5.880 14.843 15.761 1.00 90.38 97 SER A CA 1
ATOM 738 C C . SER A 1 97 ? -7.301 15.090 15.254 1.00 90.38 97 SER A C 1
ATOM 740 O O . SER A 1 97 ? -8.088 15.759 15.927 1.00 90.38 97 SER A O 1
ATOM 742 N N . VAL A 1 98 ? -7.671 14.487 14.121 1.00 93.19 98 VAL A N 1
ATOM 743 C CA . VAL A 1 98 ? -8.999 14.653 13.516 1.00 93.19 98 VAL A CA 1
ATOM 744 C C . VAL A 1 98 ? -10.085 14.017 14.384 1.00 93.19 98 VAL A C 1
ATOM 746 O O . VAL A 1 98 ? -11.159 14.592 14.513 1.00 93.19 98 VAL A O 1
ATOM 749 N N . ASN A 1 99 ? -9.830 12.878 15.034 1.00 91.56 99 ASN A N 1
ATOM 750 C CA . ASN A 1 99 ? -10.825 12.212 15.881 1.00 91.56 99 ASN A CA 1
ATOM 751 C C . ASN A 1 99 ? -11.266 13.071 17.074 1.00 91.56 99 ASN A C 1
ATOM 753 O O . ASN A 1 99 ? -12.450 13.081 17.406 1.00 91.56 99 ASN A O 1
ATOM 757 N N . LYS A 1 100 ? -10.345 13.840 17.672 1.00 90.12 100 LYS A N 1
ATOM 758 C CA . LYS A 1 100 ? -10.682 14.798 18.738 1.00 90.12 100 LYS A CA 1
ATOM 759 C C . LYS A 1 100 ? -11.599 15.907 18.219 1.00 90.12 100 LYS A C 1
ATOM 761 O O . LYS A 1 100 ? -12.614 16.192 18.840 1.00 90.12 100 LYS A O 1
ATOM 766 N N . ALA A 1 101 ? -11.266 16.485 17.065 1.00 89.62 101 ALA A N 1
ATOM 767 C CA . ALA A 1 101 ? -12.051 17.553 16.446 1.00 89.62 101 ALA A CA 1
ATOM 768 C C . ALA A 1 101 ? -13.396 17.066 15.877 1.00 89.62 101 ALA A C 1
ATOM 770 O O . ALA A 1 101 ? -14.364 17.818 15.828 1.00 89.62 101 ALA A O 1
ATOM 771 N N . ALA A 1 102 ? -13.473 15.805 15.447 1.00 90.75 102 ALA A N 1
ATOM 772 C CA . ALA A 1 102 ? -14.661 15.241 14.823 1.00 90.75 102 ALA A CA 1
ATOM 773 C C . ALA A 1 102 ? -15.803 14.994 15.818 1.00 90.75 102 ALA A C 1
ATOM 775 O O . ALA A 1 102 ? -16.950 14.917 15.385 1.00 90.75 102 ALA A O 1
ATOM 776 N N . GLY A 1 103 ? -15.521 14.830 17.117 1.00 87.81 103 GLY A N 1
ATOM 777 C CA . GLY A 1 103 ? -16.558 14.677 18.148 1.00 87.81 103 GLY A CA 1
ATOM 778 C C . GLY A 1 103 ? -17.548 13.534 17.877 1.00 87.81 103 GLY A C 1
ATOM 779 O O . GLY A 1 103 ? -18.733 13.658 18.165 1.00 87.81 103 GLY A O 1
ATOM 780 N N . GLY A 1 104 ? -17.094 12.444 17.247 1.00 83.88 104 GLY A N 1
ATOM 781 C CA . GLY A 1 104 ? -17.947 11.321 16.831 1.00 83.88 104 GLY A CA 1
ATOM 782 C C . GLY A 1 104 ? -18.606 11.472 15.451 1.00 83.88 104 GLY A C 1
ATOM 783 O O . GLY A 1 104 ? -19.196 10.512 14.949 1.00 83.88 104 GLY A O 1
ATOM 784 N N . ASN A 1 105 ? -18.464 12.617 14.774 1.00 92.38 105 ASN A N 1
ATOM 785 C CA . ASN A 1 105 ? -18.930 12.792 13.400 1.00 92.38 105 ASN A CA 1
ATOM 786 C C . ASN A 1 105 ? -18.037 12.024 12.414 1.00 92.38 105 ASN A C 1
ATOM 788 O O . ASN A 1 105 ? -16.934 12.437 12.049 1.00 92.38 105 ASN A O 1
ATOM 792 N N . ARG A 1 106 ? -18.567 10.904 11.921 1.00 89.12 106 ARG A N 1
ATOM 793 C CA . ARG A 1 106 ? -17.880 10.018 10.977 1.00 89.12 106 ARG A CA 1
ATOM 794 C C . ARG A 1 106 ? -17.493 10.695 9.661 1.00 89.12 106 ARG A C 1
ATOM 796 O O . ARG A 1 106 ? -16.445 10.365 9.113 1.00 89.12 106 ARG A O 1
ATOM 803 N N . LYS A 1 107 ? -18.317 11.611 9.139 1.00 92.31 107 LYS A N 1
ATOM 804 C CA . LYS A 1 107 ? -18.016 12.314 7.879 1.00 92.31 107 LYS A CA 1
ATOM 805 C C . LYS A 1 107 ? -16.805 13.222 8.058 1.00 92.31 107 LYS A C 1
ATOM 807 O O . LYS A 1 107 ? -15.907 13.183 7.227 1.00 92.31 107 LYS A O 1
ATOM 812 N N . THR A 1 108 ? -16.748 13.954 9.169 1.00 93.00 108 THR A N 1
ATOM 813 C CA . THR A 1 108 ? -15.603 14.802 9.523 1.00 93.00 108 THR A CA 1
ATOM 814 C C . THR A 1 108 ? -14.344 13.972 9.756 1.00 93.00 108 THR A C 1
ATOM 816 O O . THR A 1 108 ? -13.284 14.315 9.244 1.00 93.00 108 THR A O 1
ATOM 819 N N . LEU A 1 109 ? -14.463 12.837 10.455 1.00 93.75 109 LEU A N 1
ATOM 820 C CA . LEU A 1 109 ? -13.337 11.934 10.700 1.00 93.75 109 LEU A CA 1
ATOM 821 C C . LEU A 1 109 ? -12.730 11.396 9.399 1.00 93.75 109 LEU A C 1
ATOM 823 O O . LEU A 1 109 ? -11.519 11.468 9.190 1.00 93.75 109 LEU A O 1
ATOM 827 N N . LEU A 1 110 ? -13.571 10.863 8.513 1.00 93.50 110 LEU A N 1
ATOM 828 C CA . LEU A 1 110 ? -13.119 10.278 7.253 1.00 93.50 110 LEU A CA 1
ATOM 829 C C . LEU A 1 110 ? -12.669 11.343 6.257 1.00 93.50 110 LEU A C 1
ATOM 831 O O . LEU A 1 110 ? -11.609 11.198 5.662 1.00 93.50 110 LEU A O 1
ATOM 835 N N . GLY A 1 111 ? -13.433 12.425 6.107 1.00 94.25 111 GLY A N 1
ATOM 836 C CA . GLY A 1 111 ? -13.073 13.535 5.228 1.00 94.25 111 GLY A CA 1
ATOM 837 C C . GLY A 1 111 ? -11.754 14.184 5.640 1.00 94.25 111 GLY A C 1
ATOM 838 O O . GLY A 1 111 ? -10.896 14.400 4.791 1.00 94.25 111 GLY A O 1
ATOM 839 N N . GLY A 1 112 ? -11.547 14.413 6.940 1.00 94.31 112 GLY A N 1
ATOM 840 C CA . GLY A 1 112 ? -10.312 15.000 7.458 1.00 94.31 112 GLY A CA 1
ATOM 841 C C . GLY A 1 112 ? -9.091 14.097 7.272 1.00 94.31 112 GLY A C 1
ATOM 842 O O . GLY A 1 112 ? -8.062 14.552 6.786 1.00 94.31 112 GLY A O 1
ATOM 843 N N . THR A 1 113 ? -9.197 12.809 7.608 1.00 95.62 113 THR A N 1
ATOM 844 C CA . THR A 1 113 ? -8.057 11.872 7.520 1.00 95.62 113 THR A CA 1
ATOM 845 C C . THR A 1 113 ? -7.695 11.496 6.085 1.00 95.62 113 THR A C 1
ATOM 847 O O . THR A 1 113 ? -6.520 11.518 5.715 1.00 95.62 113 THR A O 1
ATOM 850 N N . ILE A 1 114 ? -8.691 11.195 5.247 1.00 96.56 114 ILE A N 1
ATOM 851 C CA . ILE A 1 114 ? -8.472 10.889 3.828 1.00 96.56 114 ILE A CA 1
ATOM 852 C C . ILE A 1 114 ? -8.049 12.149 3.068 1.00 96.56 114 ILE A C 1
ATOM 854 O O . ILE A 1 114 ? -7.117 12.091 2.268 1.00 96.56 114 ILE A O 1
ATOM 858 N N . GLY A 1 115 ? -8.671 13.297 3.358 1.00 95.44 115 GLY A N 1
ATOM 859 C CA . GLY A 1 115 ? -8.299 14.586 2.777 1.00 95.44 115 GLY A CA 1
ATOM 860 C C . GLY A 1 115 ? -6.862 14.981 3.110 1.00 95.44 115 GLY A C 1
ATOM 861 O O . GLY A 1 115 ? -6.124 15.379 2.213 1.00 95.44 115 GLY A O 1
ATOM 862 N N . ALA A 1 116 ? -6.420 14.780 4.356 1.00 95.94 116 ALA A N 1
ATOM 863 C CA . ALA A 1 116 ? -5.023 14.980 4.740 1.00 95.94 116 ALA A CA 1
ATOM 864 C C . ALA A 1 116 ? -4.075 14.067 3.949 1.00 95.94 116 ALA A C 1
ATOM 866 O O . ALA A 1 116 ? -3.051 14.529 3.452 1.00 95.94 116 ALA A O 1
ATOM 867 N N . ALA A 1 117 ? -4.418 12.788 3.779 1.00 96.19 117 ALA A N 1
ATOM 868 C CA . ALA A 1 117 ? -3.590 11.858 3.015 1.00 96.19 117 ALA A CA 1
ATOM 869 C C . ALA A 1 117 ? -3.467 12.250 1.534 1.00 96.19 117 ALA A C 1
ATOM 871 O O . ALA A 1 117 ? -2.367 12.206 0.982 1.00 96.19 117 ALA A O 1
ATOM 872 N N . VAL A 1 118 ? -4.565 12.669 0.899 1.00 96.50 118 VAL A N 1
ATOM 873 C CA . VAL A 1 118 ? -4.549 13.179 -0.483 1.00 96.50 118 VAL A CA 1
ATOM 874 C C . VAL A 1 118 ? -3.751 14.479 -0.571 1.00 96.50 118 VAL A C 1
ATOM 876 O O . VAL A 1 118 ? -2.884 14.592 -1.431 1.00 96.50 118 VAL A O 1
ATOM 879 N N . GLY A 1 119 ? -3.987 15.427 0.340 1.00 96.00 119 GLY A N 1
ATOM 880 C CA . GLY A 1 119 ? -3.291 16.713 0.371 1.00 96.00 119 GLY A CA 1
ATOM 881 C C . GLY A 1 119 ? -1.782 16.565 0.550 1.00 96.00 119 GLY A C 1
ATOM 882 O O . GLY A 1 119 ? -1.015 17.189 -0.176 1.00 96.00 119 GLY A O 1
ATOM 883 N N . VAL A 1 120 ? -1.338 15.682 1.449 1.00 96.06 120 VAL A N 1
ATOM 884 C CA . VAL A 1 120 ? 0.094 15.410 1.638 1.00 96.06 120 VAL A CA 1
ATOM 885 C C . VAL A 1 120 ? 0.707 14.763 0.396 1.00 96.06 120 VAL A C 1
ATOM 887 O O . VAL A 1 120 ? 1.766 15.205 -0.035 1.00 96.06 120 VAL A O 1
ATOM 890 N N . ASN A 1 121 ? 0.058 13.764 -0.216 1.00 94.75 121 ASN A N 1
ATOM 891 C CA . ASN A 1 121 ? 0.565 13.182 -1.467 1.00 94.75 121 ASN A CA 1
ATOM 892 C C . ASN A 1 121 ? 0.622 14.228 -2.591 1.00 94.75 121 ASN A C 1
ATOM 894 O O . ASN A 1 121 ? 1.599 14.277 -3.325 1.00 94.75 121 ASN A O 1
ATOM 898 N N . PHE A 1 122 ? -0.375 15.108 -2.697 1.00 94.50 122 PHE A N 1
ATOM 899 C CA . PHE A 1 122 ? -0.372 16.197 -3.674 1.00 94.50 122 PHE A CA 1
ATOM 900 C C . PHE A 1 122 ? 0.815 17.149 -3.469 1.00 94.50 122 PHE A C 1
ATOM 902 O O . PHE A 1 122 ? 1.555 17.419 -4.412 1.00 94.50 122 PHE A O 1
ATOM 909 N N . VAL A 1 123 ? 1.054 17.597 -2.232 1.00 95.69 123 VAL A N 1
ATOM 910 C CA . VAL A 1 123 ? 2.208 18.448 -1.896 1.00 95.69 123 VAL A CA 1
ATOM 911 C C . VAL A 1 123 ? 3.527 17.729 -2.182 1.00 95.69 123 VAL A C 1
ATOM 913 O O . VAL A 1 123 ? 4.418 18.319 -2.784 1.00 95.69 123 VAL A O 1
ATOM 916 N N . LEU A 1 124 ? 3.658 16.452 -1.814 1.00 93.56 124 LEU A N 1
ATOM 917 C CA . LEU A 1 124 ? 4.857 15.668 -2.121 1.00 93.56 124 LEU A CA 1
ATOM 918 C C . LEU A 1 124 ? 5.083 15.550 -3.629 1.00 93.56 124 LEU A C 1
ATOM 920 O O . LEU A 1 124 ? 6.211 15.719 -4.085 1.00 93.56 124 LEU A O 1
ATOM 924 N N . GLY A 1 125 ? 4.030 15.307 -4.406 1.00 92.38 125 GLY A N 1
ATOM 925 C CA . GLY A 1 125 ? 4.102 15.264 -5.862 1.00 92.38 125 GLY A CA 1
ATOM 926 C C . GLY A 1 125 ? 4.516 16.605 -6.479 1.00 92.38 125 GLY A C 1
ATOM 927 O O . GLY A 1 125 ? 5.312 16.607 -7.414 1.00 92.38 125 GLY A O 1
ATOM 928 N N . LEU A 1 126 ? 4.066 17.739 -5.924 1.00 93.50 126 LEU A N 1
ATOM 929 C CA . LEU A 1 126 ? 4.528 19.074 -6.332 1.00 93.50 126 LEU A CA 1
ATOM 930 C C . LEU A 1 126 ? 6.015 19.282 -6.020 1.00 93.50 126 LEU A C 1
ATOM 932 O O . LEU A 1 126 ? 6.775 19.680 -6.896 1.00 93.50 126 LEU A O 1
ATOM 936 N N . LEU A 1 127 ? 6.438 18.982 -4.789 1.00 93.94 127 LEU A N 1
ATOM 937 C CA . LEU A 1 127 ? 7.822 19.177 -4.338 1.00 93.94 127 LEU A CA 1
ATOM 938 C C . LEU A 1 127 ? 8.825 18.304 -5.099 1.00 93.94 127 LEU A C 1
ATOM 940 O O . LEU A 1 127 ? 9.969 18.697 -5.293 1.00 93.94 127 LEU A O 1
ATOM 944 N N . THR A 1 128 ? 8.397 17.115 -5.516 1.00 89.88 128 THR A N 1
ATOM 945 C CA . THR A 1 128 ? 9.230 16.152 -6.252 1.00 89.88 128 THR A CA 1
ATOM 946 C C . THR A 1 128 ? 9.116 16.292 -7.770 1.00 89.88 128 THR A C 1
ATOM 948 O O . THR A 1 128 ? 9.716 15.496 -8.488 1.00 89.88 128 THR A O 1
ATOM 951 N N . GLY A 1 129 ? 8.316 17.239 -8.279 1.00 87.31 129 GLY A N 1
ATOM 952 C CA . GLY A 1 129 ? 8.042 17.374 -9.716 1.00 87.31 129 GLY A CA 1
ATOM 953 C C . GLY A 1 129 ? 7.395 16.131 -10.345 1.00 87.31 129 GLY A C 1
ATOM 954 O O . GLY A 1 129 ? 7.437 15.958 -11.556 1.00 87.31 129 GLY A O 1
ATOM 955 N N . SER A 1 130 ? 6.809 15.250 -9.530 1.00 87.31 130 SER A N 1
ATOM 956 C CA . SER A 1 130 ? 6.296 13.931 -9.931 1.00 87.31 130 SER A CA 1
ATOM 957 C C . SER A 1 130 ? 4.792 13.944 -10.236 1.00 87.31 130 SER A C 1
ATOM 959 O O . SER A 1 130 ? 4.153 12.894 -10.311 1.00 87.31 130 SER A O 1
ATOM 961 N N . LEU A 1 131 ? 4.191 15.132 -10.351 1.00 88.06 131 LEU A N 1
ATOM 962 C CA . LEU A 1 131 ? 2.749 15.301 -10.494 1.00 88.06 131 LEU A CA 1
ATOM 963 C C . LEU A 1 131 ? 2.293 14.929 -11.917 1.00 88.06 131 LEU A C 1
ATOM 965 O O . LEU A 1 131 ? 2.184 15.774 -12.800 1.00 88.06 131 LEU A O 1
ATOM 969 N N . SER A 1 132 ? 2.026 13.645 -12.140 1.00 90.75 132 SER A N 1
ATOM 970 C CA . SER A 1 132 ? 1.473 13.119 -13.391 1.00 90.75 132 SER A CA 1
ATOM 971 C C . SER A 1 132 ? 0.000 12.726 -13.239 1.00 90.75 132 SER A C 1
ATOM 973 O O . SER A 1 132 ? -0.519 12.574 -12.128 1.00 90.75 132 SER A O 1
ATOM 975 N N . PHE A 1 133 ? -0.684 12.505 -14.366 1.00 90.00 133 PHE A N 1
ATOM 976 C CA . PHE A 1 133 ? -2.036 11.937 -14.355 1.00 90.00 133 PHE A CA 1
ATOM 977 C C . PHE A 1 133 ? -2.076 10.598 -13.599 1.00 90.00 133 PHE A C 1
ATOM 979 O O . PHE A 1 133 ? -2.928 10.402 -12.731 1.00 90.00 133 PHE A O 1
ATOM 986 N N . VAL A 1 134 ? -1.113 9.708 -13.867 1.00 92.12 134 VAL A N 1
ATOM 987 C CA . VAL A 1 134 ? -1.018 8.394 -13.213 1.00 92.12 134 VAL A CA 1
ATOM 988 C C . VAL A 1 134 ? -0.735 8.542 -11.715 1.00 92.12 134 VAL A C 1
ATOM 990 O O . VAL A 1 134 ? -1.344 7.835 -10.911 1.00 92.12 134 VAL A O 1
ATOM 993 N N . TYR A 1 135 ? 0.113 9.499 -11.320 1.00 93.38 135 TYR A N 1
ATOM 994 C CA . TYR A 1 135 ? 0.398 9.797 -9.914 1.00 93.38 135 TYR A CA 1
ATOM 995 C C . TYR A 1 135 ? -0.875 10.179 -9.150 1.00 93.38 135 TYR A C 1
ATOM 997 O O . TYR A 1 135 ? -1.166 9.628 -8.081 1.00 93.38 135 TYR A O 1
ATOM 1005 N N . LEU A 1 136 ? -1.654 11.117 -9.698 1.00 93.62 136 LEU A N 1
ATOM 1006 C CA . LEU A 1 136 ? -2.896 11.592 -9.083 1.00 93.62 136 LEU A CA 1
ATOM 1007 C C . LEU A 1 136 ? -3.954 10.490 -9.048 1.00 93.62 136 LEU A C 1
ATOM 1009 O O . LEU A 1 136 ? -4.592 10.279 -8.014 1.00 93.62 136 LEU A O 1
ATOM 1013 N N . LEU A 1 137 ? -4.099 9.740 -10.140 1.00 95.06 137 LEU A N 1
ATOM 1014 C CA . LEU A 1 137 ? -5.049 8.638 -10.227 1.00 95.06 137 LEU A CA 1
ATOM 1015 C C . LEU A 1 137 ? -4.719 7.528 -9.213 1.00 95.06 137 LEU A C 1
ATOM 1017 O O . LEU A 1 137 ? -5.616 7.043 -8.515 1.00 95.06 137 LEU A O 1
ATOM 1021 N N . LEU A 1 138 ? -3.441 7.166 -9.059 1.00 94.94 138 LEU A N 1
ATOM 1022 C CA . LEU A 1 138 ? -3.008 6.177 -8.069 1.00 94.94 138 LEU A CA 1
ATOM 1023 C C . LEU A 1 138 ? -3.164 6.704 -6.635 1.00 94.94 138 LEU A C 1
ATOM 1025 O O . LEU A 1 138 ? -3.586 5.961 -5.749 1.00 94.94 138 LEU A O 1
ATOM 1029 N N . THR A 1 139 ? -2.916 7.998 -6.407 1.00 95.50 139 THR A N 1
ATOM 1030 C CA . THR A 1 139 ? -3.146 8.655 -5.108 1.00 95.50 139 THR A CA 1
ATOM 1031 C C .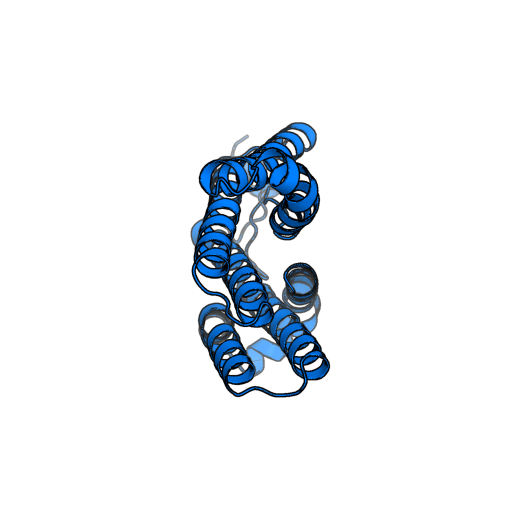 THR A 1 139 ? -4.615 8.573 -4.700 1.00 95.50 139 THR A C 1
ATOM 1033 O O . THR A 1 139 ? -4.925 8.145 -3.585 1.00 95.50 139 THR A O 1
ATOM 1036 N N . ILE A 1 140 ? -5.531 8.928 -5.607 1.00 95.81 140 ILE A N 1
ATOM 1037 C CA . ILE A 1 140 ? -6.978 8.839 -5.374 1.00 95.81 140 ILE A CA 1
ATOM 1038 C C . ILE A 1 140 ? -7.398 7.380 -5.173 1.00 95.81 140 ILE A C 1
ATOM 1040 O O . ILE A 1 140 ? -8.216 7.099 -4.302 1.00 95.81 140 ILE A O 1
ATOM 1044 N N . THR A 1 141 ? -6.801 6.439 -5.906 1.00 96.69 141 THR A N 1
ATOM 1045 C CA . THR A 1 141 ? -7.071 5.004 -5.740 1.00 96.69 141 THR A CA 1
ATOM 1046 C C . THR A 1 141 ? -6.665 4.516 -4.347 1.00 96.69 141 THR A C 1
ATOM 1048 O O . THR A 1 141 ? -7.469 3.889 -3.656 1.00 96.69 141 THR A O 1
ATOM 1051 N N . TYR A 1 142 ? -5.462 4.852 -3.871 1.00 96.25 142 TYR A N 1
ATOM 1052 C CA . TYR A 1 142 ? -5.033 4.520 -2.508 1.00 96.25 142 TYR A CA 1
ATOM 1053 C C . TYR A 1 142 ? -5.915 5.173 -1.442 1.00 96.25 142 TYR A C 1
ATOM 1055 O O . TYR A 1 142 ? -6.265 4.522 -0.454 1.00 96.25 142 TYR A O 1
ATOM 1063 N N . ALA A 1 143 ? -6.300 6.434 -1.641 1.00 96.19 143 ALA A N 1
ATOM 1064 C CA . ALA A 1 143 ? -7.214 7.144 -0.754 1.00 96.19 143 ALA A CA 1
ATOM 1065 C C . ALA A 1 143 ? -8.607 6.493 -0.727 1.00 96.19 143 ALA A C 1
ATOM 1067 O O . ALA A 1 143 ? -9.169 6.292 0.348 1.00 96.19 143 ALA A O 1
ATOM 1068 N N . GLY A 1 144 ? -9.137 6.094 -1.885 1.00 96.88 144 GLY A N 1
ATOM 1069 C CA . GLY A 1 144 ? -10.416 5.399 -2.025 1.00 96.88 144 GLY A CA 1
ATOM 1070 C C . GLY A 1 144 ? -10.413 4.030 -1.348 1.00 96.88 144 GLY A C 1
ATOM 1071 O O . GLY A 1 144 ? -11.327 3.719 -0.584 1.00 96.88 144 GLY A O 1
ATOM 1072 N N . ILE A 1 145 ? -9.350 3.243 -1.535 1.00 97.12 145 ILE A N 1
ATOM 1073 C CA . ILE A 1 145 ? -9.152 1.969 -0.827 1.00 97.12 145 ILE A CA 1
ATOM 1074 C C . ILE A 1 145 ? -9.159 2.199 0.685 1.00 97.12 145 ILE A C 1
ATOM 1076 O O . ILE A 1 145 ? -9.890 1.525 1.414 1.00 97.12 145 ILE A O 1
ATOM 1080 N N . ALA A 1 146 ? -8.378 3.168 1.169 1.00 95.62 146 ALA A N 1
ATOM 1081 C CA . ALA A 1 146 ? -8.307 3.461 2.593 1.00 95.62 146 ALA A CA 1
ATOM 1082 C C . ALA A 1 146 ? -9.650 3.947 3.153 1.00 95.62 146 ALA A C 1
ATOM 1084 O O . ALA A 1 146 ? -10.063 3.498 4.222 1.00 95.62 146 ALA A O 1
ATOM 1085 N N . PHE A 1 147 ? -10.370 4.786 2.405 1.00 95.88 147 PHE A N 1
ATOM 1086 C CA . PHE A 1 147 ? -11.717 5.231 2.746 1.00 95.88 147 PHE A CA 1
ATOM 1087 C C . PHE A 1 147 ? -12.672 4.047 2.891 1.00 95.88 147 PHE A C 1
ATOM 1089 O O . PHE A 1 147 ? -13.320 3.923 3.928 1.00 95.88 147 PHE A O 1
ATOM 1096 N N . VAL A 1 148 ? -12.734 3.143 1.908 1.00 95.75 148 VAL A N 1
ATOM 1097 C CA . VAL A 1 148 ? -13.608 1.959 1.961 1.00 95.75 148 VAL A CA 1
ATOM 1098 C C . VAL A 1 148 ? -13.247 1.071 3.152 1.00 95.75 148 VAL A C 1
ATOM 1100 O O . VAL A 1 148 ? -14.129 0.699 3.927 1.00 95.75 148 VAL A O 1
ATOM 1103 N N . VAL A 1 149 ? -11.963 0.775 3.365 1.00 94.56 149 VAL A N 1
ATOM 1104 C CA . VAL A 1 149 ? -11.529 -0.071 4.488 1.00 94.56 149 VAL A CA 1
ATOM 1105 C C . VAL A 1 149 ? -11.859 0.576 5.835 1.00 94.56 149 VAL A C 1
ATOM 1107 O O . VAL A 1 149 ? -12.408 -0.096 6.710 1.00 94.56 149 VAL A O 1
ATOM 1110 N N . MET A 1 150 ? -11.602 1.876 6.007 1.00 92.00 150 MET A N 1
ATOM 1111 C CA . MET A 1 150 ? -11.968 2.601 7.228 1.00 92.00 150 MET A CA 1
ATOM 1112 C C . MET A 1 150 ? -13.483 2.664 7.4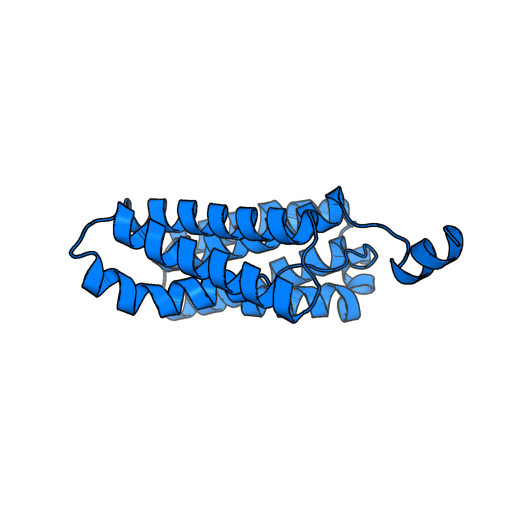25 1.00 92.00 150 MET A C 1
ATOM 1114 O O . MET A 1 150 ? -13.959 2.501 8.547 1.00 92.00 150 MET A O 1
ATOM 1118 N N . GLN A 1 151 ? -14.263 2.854 6.358 1.00 92.75 151 GLN A N 1
ATOM 1119 C CA . GLN A 1 151 ? -15.722 2.802 6.424 1.00 92.75 151 GLN A CA 1
ATOM 1120 C C . GLN A 1 151 ? -16.179 1.436 6.950 1.00 92.75 151 GLN A C 1
ATOM 1122 O O . GLN A 1 151 ? -16.971 1.376 7.891 1.00 92.75 151 GLN A O 1
ATOM 1127 N N . VAL A 1 152 ? -15.656 0.335 6.412 1.00 92.00 152 VAL A N 1
ATOM 1128 C CA . VAL A 1 152 ? -16.013 -1.012 6.878 1.00 92.00 152 VAL A CA 1
ATOM 1129 C C . VAL A 1 152 ? -15.550 -1.239 8.322 1.00 92.00 152 VAL A C 1
ATOM 1131 O O . VAL A 1 152 ? -16.330 -1.766 9.110 1.00 92.00 152 VAL A O 1
ATOM 1134 N N . MET A 1 153 ? -14.346 -0.798 8.694 1.00 90.94 153 MET A N 1
ATOM 1135 C CA . MET A 1 153 ? -13.810 -0.899 10.060 1.00 90.94 153 MET A CA 1
ATOM 1136 C C . MET A 1 153 ? -14.640 -0.119 11.087 1.00 90.94 153 MET A C 1
ATOM 1138 O O . MET A 1 153 ? -14.847 -0.587 12.198 1.00 90.94 153 MET A O 1
ATOM 1142 N N . ILE A 1 154 ? -15.129 1.073 10.744 1.00 88.44 154 ILE A N 1
ATOM 1143 C CA . ILE A 1 154 ? -15.966 1.866 11.658 1.00 88.44 154 ILE A CA 1
ATOM 1144 C C . ILE A 1 154 ? -17.358 1.237 11.790 1.00 88.44 154 ILE A C 1
ATOM 1146 O O . ILE A 1 154 ? -17.939 1.241 12.873 1.00 88.44 154 ILE A O 1
ATOM 1150 N N . LYS A 1 155 ? -17.906 0.692 10.694 1.00 89.69 155 LYS A N 1
ATOM 1151 C CA . LYS A 1 155 ? -19.225 0.038 10.699 1.00 89.69 155 LYS A CA 1
ATOM 1152 C C . LYS A 1 155 ? -19.199 -1.286 11.465 1.00 89.69 155 LYS A C 1
ATOM 1154 O O . LYS A 1 155 ? -20.151 -1.605 12.168 1.00 89.69 155 LYS A O 1
ATOM 1159 N N . ASN A 1 156 ? -18.126 -2.053 11.313 1.00 86.94 156 ASN A N 1
ATOM 1160 C CA . ASN A 1 156 ? -17.991 -3.387 11.873 1.00 86.94 156 ASN A CA 1
ATOM 1161 C C . ASN A 1 156 ? -16.930 -3.371 12.973 1.00 86.94 156 ASN A C 1
ATOM 1163 O O . ASN A 1 156 ? -15.756 -3.163 12.689 1.00 86.94 156 ASN A O 1
ATOM 1167 N N . LYS A 1 157 ? -17.302 -3.698 14.216 1.00 75.50 157 LYS A N 1
ATOM 1168 C CA . LYS A 1 157 ? -16.356 -3.861 15.342 1.00 75.50 157 LYS A CA 1
ATOM 1169 C C . LYS A 1 157 ? -15.518 -5.153 15.232 1.00 75.50 157 LYS A C 1
ATOM 1171 O O . LYS A 1 157 ? -15.304 -5.853 16.218 1.00 75.50 157 LYS A O 1
ATOM 1176 N N . GLY A 1 158 ? -15.113 -5.518 14.016 1.00 71.06 158 GLY A N 1
ATOM 1177 C CA . GLY A 1 158 ? -14.334 -6.714 13.722 1.00 71.06 158 GLY A CA 1
ATOM 1178 C C . GLY A 1 158 ? -12.877 -6.592 14.167 1.00 71.06 158 GLY A C 1
ATOM 1179 O O . GLY A 1 158 ? -12.409 -5.539 14.601 1.00 71.06 158 GLY A O 1
ATOM 1180 N N . LYS A 1 159 ? -12.127 -7.688 14.028 1.00 80.19 159 LYS A N 1
ATOM 1181 C CA . LYS A 1 159 ? -10.702 -7.729 14.381 1.00 80.19 159 LYS A CA 1
ATOM 1182 C C . LYS A 1 159 ? -9.908 -6.747 13.513 1.00 80.19 159 LYS A C 1
ATOM 1184 O O . LYS A 1 159 ? -9.903 -6.877 12.290 1.00 80.19 159 LYS A O 1
ATOM 1189 N N . SER A 1 160 ? -9.171 -5.832 14.149 1.00 85.00 160 SER A N 1
ATOM 1190 C CA . SER A 1 160 ? -8.333 -4.819 13.477 1.00 85.00 160 SER A CA 1
ATOM 1191 C C . SER A 1 160 ? -7.401 -5.420 12.413 1.00 85.00 160 SER A C 1
ATOM 1193 O O . SER A 1 160 ? -7.250 -4.861 11.329 1.00 85.00 160 SER A O 1
ATOM 1195 N N . ASN A 1 161 ? -6.855 -6.612 12.674 1.00 87.56 161 ASN A N 1
ATOM 1196 C CA . ASN A 1 161 ? -5.950 -7.312 11.758 1.00 87.56 161 ASN A CA 1
ATOM 1197 C C . ASN A 1 161 ? -6.578 -7.610 10.385 1.00 87.56 161 ASN A C 1
ATOM 1199 O O . ASN A 1 161 ? -5.868 -7.602 9.384 1.00 87.56 161 ASN A O 1
ATOM 1203 N N . ILE A 1 162 ? -7.899 -7.834 10.315 1.00 89.50 162 ILE A N 1
ATOM 1204 C CA . ILE A 1 162 ? -8.604 -8.076 9.044 1.00 89.50 162 ILE A CA 1
ATOM 1205 C C . ILE A 1 162 ? -8.549 -6.818 8.177 1.00 89.50 162 ILE A C 1
ATOM 1207 O O . ILE A 1 162 ? -8.239 -6.898 6.991 1.00 89.50 162 ILE A O 1
ATOM 1211 N N . TYR A 1 163 ? -8.810 -5.652 8.769 1.00 91.75 163 TYR A N 1
ATOM 1212 C CA . TYR A 1 163 ? -8.804 -4.376 8.054 1.00 91.75 163 TYR A CA 1
ATOM 1213 C C . TYR A 1 163 ? -7.388 -3.946 7.673 1.00 91.75 163 TYR A C 1
ATOM 1215 O O . TYR A 1 163 ? -7.182 -3.453 6.569 1.00 91.75 163 TYR A O 1
ATOM 1223 N N . GLN A 1 164 ? -6.399 -4.195 8.536 1.00 91.06 164 GLN A N 1
ATOM 1224 C CA . GLN A 1 164 ? -4.990 -3.956 8.210 1.00 91.06 164 GLN A CA 1
ATOM 1225 C C . GLN A 1 164 ? -4.523 -4.817 7.028 1.00 91.06 164 GLN A C 1
ATOM 1227 O O . GLN A 1 164 ? -3.854 -4.306 6.127 1.00 91.06 164 GLN A O 1
ATOM 1232 N N . ASN A 1 165 ? -4.916 -6.096 7.001 1.00 91.56 165 ASN A N 1
ATOM 1233 C CA . ASN A 1 165 ? -4.629 -6.989 5.882 1.00 91.56 165 ASN A CA 1
ATOM 1234 C C . ASN A 1 165 ? -5.336 -6.521 4.604 1.00 91.56 165 ASN A C 1
ATOM 1236 O O . ASN A 1 165 ? -4.689 -6.350 3.579 1.00 91.56 165 ASN A O 1
ATOM 1240 N N . ALA A 1 166 ? -6.639 -6.228 4.676 1.00 93.38 166 ALA A N 1
ATOM 1241 C CA . ALA A 1 166 ? -7.418 -5.753 3.532 1.00 93.38 166 ALA A CA 1
ATOM 1242 C C . ALA A 1 166 ? -6.843 -4.461 2.928 1.00 93.38 166 ALA A C 1
ATOM 1244 O O . ALA A 1 166 ? -6.718 -4.361 1.707 1.00 93.38 166 ALA A O 1
ATOM 1245 N N . LEU A 1 167 ? -6.445 -3.502 3.772 1.00 94.81 167 LEU A N 1
ATOM 1246 C CA . LEU A 1 167 ? -5.778 -2.269 3.350 1.00 94.81 167 LEU A CA 1
ATOM 1247 C C . LEU A 1 167 ? -4.478 -2.573 2.604 1.00 94.81 167 LEU A C 1
ATOM 1249 O O . LEU A 1 167 ? -4.267 -2.076 1.500 1.00 94.81 167 LEU A O 1
ATOM 1253 N N . SER A 1 168 ? -3.630 -3.416 3.199 1.00 94.69 168 SER A N 1
ATOM 1254 C CA . SER A 1 168 ? -2.344 -3.791 2.618 1.00 94.69 168 SER A CA 1
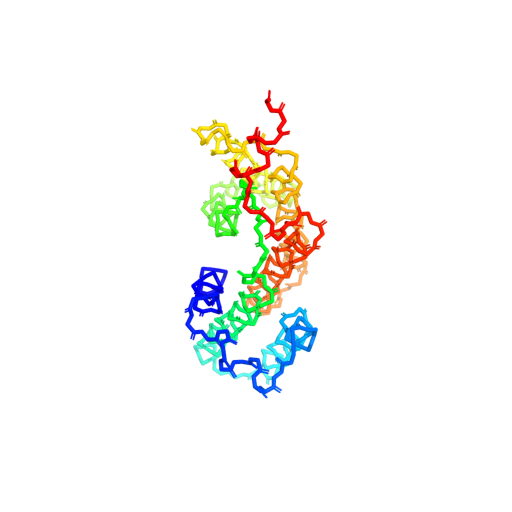ATOM 1255 C C . SER A 1 168 ? -2.515 -4.493 1.280 1.00 94.69 168 SER A C 1
ATOM 1257 O O . SER A 1 168 ? -1.942 -4.056 0.286 1.00 94.69 168 SER A O 1
ATOM 1259 N N . CYS A 1 169 ? -3.335 -5.539 1.236 1.00 94.62 169 CYS A N 1
ATOM 1260 C CA . CYS A 1 169 ? -3.528 -6.332 0.034 1.00 94.62 169 CYS A CA 1
ATOM 1261 C C . CYS A 1 169 ? -4.105 -5.512 -1.115 1.00 94.62 169 CYS A C 1
ATOM 1263 O O . CYS A 1 169 ? -3.625 -5.634 -2.239 1.00 94.62 169 CYS A O 1
ATOM 1265 N N . SER A 1 170 ? -5.079 -4.648 -0.824 1.00 95.56 170 SER A N 1
ATOM 1266 C CA . SER A 1 170 ? -5.725 -3.812 -1.838 1.00 95.56 170 SER A CA 1
ATOM 1267 C C . SER A 1 170 ? -4.773 -2.751 -2.391 1.00 95.56 170 SER A C 1
ATOM 1269 O O . SER A 1 170 ? -4.749 -2.533 -3.598 1.00 95.56 170 SER A O 1
ATOM 1271 N N . MET A 1 171 ? -3.952 -2.113 -1.546 1.00 95.81 171 MET A N 1
ATOM 1272 C CA . MET A 1 171 ? -2.957 -1.133 -2.007 1.00 95.81 171 MET A CA 1
ATOM 1273 C C . MET A 1 171 ? -1.887 -1.775 -2.894 1.00 95.81 171 MET A C 1
ATOM 1275 O O . MET A 1 171 ? -1.504 -1.199 -3.908 1.00 95.81 171 MET A O 1
ATOM 1279 N N . ILE A 1 172 ? -1.421 -2.975 -2.545 1.00 95.94 172 ILE A N 1
ATOM 1280 C CA . ILE A 1 172 ? -0.419 -3.692 -3.344 1.00 95.94 172 ILE A CA 1
ATOM 1281 C C . ILE A 1 172 ? -1.012 -4.181 -4.666 1.00 95.94 172 ILE A C 1
ATOM 1283 O O . ILE A 1 172 ? -0.380 -4.012 -5.706 1.00 95.94 172 ILE A O 1
ATOM 1287 N N . ALA A 1 173 ? -2.245 -4.693 -4.650 1.00 95.19 173 ALA A N 1
ATOM 1288 C CA . ALA A 1 173 ? -2.962 -5.046 -5.871 1.00 95.19 173 ALA A CA 1
ATOM 1289 C C . ALA A 1 173 ? -3.176 -3.822 -6.775 1.00 95.19 173 ALA A C 1
ATOM 1291 O O . ALA A 1 173 ? -2.904 -3.895 -7.968 1.00 95.19 173 ALA A O 1
ATOM 1292 N N . ALA A 1 174 ? -3.584 -2.676 -6.217 1.00 95.81 174 ALA A N 1
ATOM 1293 C CA . ALA A 1 174 ? -3.714 -1.431 -6.972 1.00 95.81 174 ALA A CA 1
ATOM 1294 C C . ALA A 1 174 ? -2.383 -0.998 -7.593 1.00 95.81 174 ALA A C 1
ATOM 1296 O O . ALA A 1 174 ? -2.345 -0.694 -8.781 1.00 95.81 174 ALA A O 1
ATOM 1297 N N . LYS A 1 175 ? -1.280 -1.048 -6.835 1.00 94.75 175 LYS A N 1
ATOM 1298 C CA . LYS A 1 175 ? 0.057 -0.766 -7.372 1.00 94.75 175 LYS A CA 1
ATOM 1299 C C . LYS A 1 175 ? 0.376 -1.677 -8.558 1.00 94.75 175 LYS A C 1
ATOM 1301 O O . LYS A 1 175 ? 0.705 -1.180 -9.627 1.00 94.75 175 LYS A O 1
ATOM 1306 N N . GLY A 1 176 ? 0.232 -2.992 -8.388 1.00 93.31 176 GLY A N 1
ATOM 1307 C CA . GLY A 1 176 ? 0.493 -3.966 -9.448 1.00 93.31 176 GLY A CA 1
ATOM 1308 C C . GLY A 1 176 ? -0.377 -3.743 -10.688 1.00 93.31 176 GLY A C 1
ATOM 1309 O O . GLY A 1 176 ? 0.138 -3.731 -11.801 1.00 93.31 176 GLY A O 1
ATOM 1310 N N . MET A 1 177 ? -1.675 -3.482 -10.508 1.00 93.50 177 MET A N 1
ATOM 1311 C CA . MET A 1 177 ? -2.592 -3.183 -11.613 1.00 93.50 177 MET A CA 1
ATOM 1312 C C . MET A 1 177 ? -2.196 -1.916 -12.377 1.00 93.50 177 MET A C 1
ATOM 1314 O O . MET A 1 177 ? -2.274 -1.903 -13.599 1.00 93.50 177 MET A O 1
ATOM 1318 N N . PHE A 1 178 ? -1.744 -0.864 -11.694 1.00 94.56 178 PHE A N 1
ATOM 1319 C CA . PHE A 1 178 ? -1.312 0.365 -12.366 1.00 94.56 178 PHE A CA 1
ATOM 1320 C C . PHE A 1 178 ? -0.057 0.158 -13.206 1.00 94.56 178 PHE A C 1
ATOM 1322 O O . PHE A 1 178 ? 0.006 0.674 -14.316 1.00 94.56 178 PHE A O 1
ATOM 1329 N N . PHE A 1 179 ? 0.901 -0.634 -12.722 1.00 93.25 179 PHE A N 1
ATOM 1330 C CA . PHE A 1 179 ? 2.040 -1.049 -13.540 1.00 93.25 179 PHE A CA 1
ATOM 1331 C C . PHE A 1 179 ? 1.566 -1.814 -14.780 1.00 93.25 179 PHE A C 1
ATOM 1333 O O . PHE A 1 179 ? 1.957 -1.470 -15.885 1.00 93.25 179 PHE A O 1
ATOM 1340 N N . LEU A 1 180 ? 0.664 -2.786 -14.628 1.00 92.06 180 LEU A N 1
ATOM 1341 C CA . LEU A 1 180 ? 0.161 -3.571 -15.763 1.00 92.06 180 LEU A CA 1
ATOM 1342 C C . LEU A 1 180 ? -0.643 -2.749 -16.787 1.00 92.06 180 LEU A C 1
ATOM 1344 O O . LEU A 1 180 ? -0.628 -3.087 -17.965 1.00 92.06 180 LEU A O 1
ATOM 1348 N N . MET A 1 181 ? -1.360 -1.708 -16.354 1.00 92.12 181 MET A N 1
ATOM 1349 C CA . MET A 1 181 ? -2.206 -0.890 -17.237 1.00 92.12 181 MET A CA 1
ATOM 1350 C C . MET A 1 181 ? -1.472 0.290 -17.877 1.00 92.12 181 MET A C 1
ATOM 1352 O O . MET A 1 181 ? -1.770 0.641 -19.014 1.00 92.12 181 MET A O 1
ATOM 1356 N N . PHE A 1 182 ? -0.571 0.936 -17.135 1.00 91.62 182 PHE A N 1
ATOM 1357 C CA . PHE A 1 182 ? 0.047 2.205 -17.535 1.00 91.62 182 PHE A CA 1
ATOM 1358 C C . PHE A 1 182 ? 1.562 2.121 -17.698 1.00 91.62 182 PHE A C 1
ATOM 1360 O O . PHE A 1 182 ? 2.168 3.072 -18.184 1.00 91.62 182 PHE A O 1
ATOM 1367 N N . GLY A 1 183 ? 2.182 1.032 -17.250 1.00 87.81 183 GLY A N 1
ATOM 1368 C CA . GLY A 1 183 ? 3.618 0.846 -17.361 1.00 87.81 183 GLY A CA 1
ATOM 1369 C C . GLY A 1 183 ? 4.046 0.417 -18.758 1.00 87.81 183 GLY A C 1
ATOM 1370 O O . GLY A 1 183 ? 3.248 -0.060 -19.566 1.00 87.81 183 GLY A O 1
ATOM 1371 N N . SER A 1 184 ? 5.333 0.579 -19.038 1.00 86.00 184 SER A N 1
ATOM 1372 C CA . SER A 1 184 ? 5.930 0.228 -20.321 1.00 86.00 184 SER A CA 1
ATOM 1373 C C . SER A 1 184 ? 7.189 -0.621 -20.140 1.00 86.00 184 SER A C 1
ATOM 1375 O O . SER A 1 184 ? 7.814 -0.619 -19.082 1.00 86.00 184 SER A O 1
ATOM 1377 N N . TYR A 1 185 ? 7.567 -1.373 -21.173 1.00 82.88 185 TYR A N 1
ATOM 1378 C CA . TYR A 1 185 ? 8.789 -2.189 -21.161 1.00 82.88 185 TYR A CA 1
ATOM 1379 C C . TYR A 1 185 ? 10.047 -1.391 -21.535 1.00 82.88 185 TYR A C 1
ATOM 1381 O O . TYR A 1 185 ? 11.153 -1.922 -21.465 1.00 82.88 185 TYR A O 1
ATOM 1389 N N . THR A 1 186 ? 9.885 -0.125 -21.925 1.00 78.31 186 THR A N 1
ATOM 1390 C CA . THR A 1 186 ? 10.984 0.764 -22.307 1.00 78.31 186 THR A CA 1
ATOM 1391 C C . THR A 1 186 ? 11.157 1.816 -21.217 1.00 78.31 186 THR A C 1
ATOM 1393 O O . THR A 1 186 ? 10.177 2.482 -20.893 1.00 78.31 186 THR A O 1
ATOM 1396 N N . PRO A 1 187 ? 12.365 2.024 -20.674 1.00 71.19 187 PRO A N 1
ATOM 1397 C CA . PRO A 1 187 ? 12.598 3.086 -19.700 1.00 71.19 187 PRO A CA 1
ATOM 1398 C C . PRO A 1 187 ? 12.159 4.453 -20.247 1.00 71.19 187 PRO A C 1
ATOM 1400 O O . PRO A 1 187 ? 12.414 4.764 -21.413 1.00 71.19 187 PRO A O 1
ATOM 1403 N N . ASP A 1 188 ? 11.520 5.271 -19.410 1.00 63.59 188 ASP A N 1
ATOM 1404 C CA . ASP A 1 188 ? 10.925 6.549 -19.833 1.00 63.59 188 ASP A CA 1
ATOM 1405 C C . ASP A 1 188 ? 11.971 7.543 -20.389 1.00 63.59 188 ASP A C 1
ATOM 1407 O O . ASP A 1 188 ? 11.662 8.326 -21.290 1.00 63.59 188 ASP A O 1
ATOM 1411 N N . ASP A 1 189 ? 13.234 7.431 -19.961 1.00 59.31 189 ASP A N 1
ATOM 1412 C CA . ASP A 1 189 ? 14.357 8.249 -20.446 1.00 59.31 189 ASP A CA 1
ATOM 1413 C C . ASP A 1 189 ? 14.638 8.036 -21.948 1.00 59.31 189 ASP A C 1
ATOM 1415 O O . ASP A 1 189 ? 14.936 8.983 -22.674 1.00 59.31 189 ASP A O 1
ATOM 1419 N N . GLN A 1 190 ? 14.457 6.811 -22.459 1.00 55.81 190 GLN A N 1
ATOM 1420 C CA . GLN A 1 190 ? 14.673 6.494 -23.880 1.00 55.81 190 GLN A CA 1
ATOM 1421 C C . GLN A 1 190 ? 13.496 6.903 -24.777 1.00 55.81 190 GLN A C 1
ATOM 1423 O O . GLN A 1 190 ? 13.637 6.985 -25.999 1.00 55.81 190 GLN A O 1
ATOM 1428 N N . GLN A 1 191 ? 12.317 7.147 -24.199 1.00 54.25 191 GLN A N 1
ATOM 1429 C CA . GLN A 1 191 ? 11.153 7.616 -24.953 1.00 54.25 191 GLN A CA 1
ATOM 1430 C C . GLN A 1 191 ? 11.230 9.122 -25.230 1.00 54.25 191 GLN A C 1
ATOM 1432 O O . GLN A 1 191 ? 10.793 9.564 -26.293 1.00 54.25 191 GLN A O 1
ATOM 1437 N N . GLN A 1 192 ? 11.835 9.898 -24.323 1.00 51.53 192 GLN A N 1
ATOM 1438 C CA . GLN A 1 192 ? 12.030 11.342 -24.497 1.00 51.53 192 GLN A CA 1
ATOM 1439 C C . GLN A 1 192 ? 13.074 11.676 -25.574 1.00 51.53 192 GLN A C 1
ATOM 1441 O O . GLN A 1 192 ? 12.933 12.686 -26.261 1.00 51.53 192 GLN A O 1
ATOM 1446 N N . GLU A 1 193 ? 14.087 10.826 -25.774 1.00 51.19 193 GLU A N 1
ATOM 1447 C CA . GLU A 1 193 ? 15.086 11.003 -26.840 1.00 51.19 193 GLU A CA 1
ATOM 1448 C C . GLU A 1 193 ? 14.535 10.727 -28.244 1.00 51.19 193 GLU A C 1
ATOM 1450 O O . GLU A 1 193 ? 14.990 11.336 -29.203 1.00 51.19 193 GLU A O 1
ATOM 1455 N N . LYS A 1 194 ? 13.525 9.860 -28.389 1.00 50.75 194 LYS A N 1
ATOM 1456 C CA . LYS A 1 194 ? 12.902 9.565 -29.695 1.00 50.75 194 LYS A CA 1
ATOM 1457 C C . LYS A 1 194 ? 11.904 10.625 -30.171 1.00 50.75 194 LYS A C 1
ATOM 1459 O O . LYS A 1 194 ? 11.406 10.520 -31.288 1.00 50.75 194 LYS A O 1
ATOM 1464 N N . GLN A 1 195 ? 11.566 11.592 -29.320 1.00 49.97 195 GLN A N 1
ATOM 1465 C CA . GLN A 1 195 ? 10.610 12.666 -29.618 1.00 49.97 195 GLN A CA 1
ATOM 1466 C C . GLN A 1 195 ? 11.282 14.037 -29.814 1.00 49.97 195 GLN A C 1
ATOM 1468 O O . GLN A 1 195 ? 10.577 15.030 -29.996 1.00 49.97 195 GLN A O 1
ATOM 1473 N N . LYS A 1 196 ? 12.618 14.096 -29.776 1.00 44.50 196 LYS A N 1
ATOM 1474 C CA . LYS A 1 196 ? 13.427 15.263 -30.153 1.00 44.50 196 LYS A CA 1
ATOM 1475 C C . LYS A 1 196 ? 14.058 15.043 -31.520 1.00 44.50 196 LYS A C 1
ATOM 1477 O O . LYS A 1 196 ? 14.212 16.057 -32.231 1.00 44.50 196 LYS A O 1
#

Nearest PDB structures (foldseek):
  8tth-assembly1_A  TM=2.391E-01  e=9.918E+00  Staphylococcus aureus

pLDDT: mean 88.53, std 9.5, range [44.5, 97.12]